Protein AF-0000000080410969 (afdb_homodimer)

Foldseek 3Di:
DFLVVVLVLLVVLQVLVCVLVVDDALCLVVLLVQLVVLLVVLCVQQCQVVPVDPDGHHDLLSSLLSLLSNVSSLSSNCVSLVLGDGDADAEAADPGLVVLSVVLSVLSVVCVVPVDNVSSRVSVNSSQNSCVNSVHHDVNSVVSNVVVSVVSVVVVVVPD/DFLVVVLVLLVVLQVLVCVLVVDDALCLVVLLVQLVVLLVVLCVQQCQVVPVDPDGHHDLLSSLLSLLSNVSSLSSNCVSLVLGDGDADAEAADPGLVVLSVVLSVLSVVCVVPVDNVSSRVSVNSSQNSCVNSVHHDVNSVVSNVVVSVVSVVVVVVPD

pLDDT: mean 95.12, std 5.6, range [66.81, 98.94]

Solvent-accessible surface area (backbone atoms only — not comparable to full-atom values): 17042 Å² total; per-residue (Å²): 122,68,39,46,58,55,46,50,55,47,47,54,51,54,50,48,44,33,60,75,60,67,58,79,86,67,56,57,69,30,40,52,49,48,29,52,27,31,48,19,53,27,48,60,36,50,36,70,45,43,76,68,45,82,68,72,50,55,58,66,69,61,41,49,54,33,48,34,51,30,50,54,33,50,45,50,51,27,56,62,70,68,55,74,52,56,68,74,67,85,50,72,64,51,93,43,68,53,60,36,51,52,52,41,54,40,35,50,47,50,25,71,72,67,69,42,67,70,43,48,52,51,35,52,24,46,48,50,9,42,32,43,55,73,72,38,49,70,69,59,45,51,55,52,34,54,55,49,50,52,51,54,52,51,41,53,73,72,67,66,122,67,39,47,59,55,46,50,54,47,47,53,51,52,49,48,45,32,61,76,61,67,58,78,84,66,56,56,69,30,39,51,48,48,30,51,27,30,48,19,53,29,48,59,36,48,36,69,45,44,79,69,44,82,67,72,51,55,58,65,68,60,39,50,54,32,48,35,52,29,50,53,32,52,45,49,52,28,56,61,71,68,53,75,51,56,71,72,66,83,49,69,62,51,94,44,67,55,60,36,51,52,51,40,54,41,35,51,45,51,24,70,71,65,69,41,65,70,43,47,51,53,35,52,24,47,50,50,9,43,33,45,52,73,72,38,49,69,69,58,45,52,55,51,36,54,54,48,51,51,51,55,52,51,40,54,74,71,68,67

Sequence (320 aa):
MNWTTLFDRQRKLDERIKEEHQLSGNQFDERLLALLVELGELANETRSFKFWSTKGPSPQDVILEEYVDGIHFLLSLGLALGYERDSFPAGSSYLDATDAFLDVFRKVTNFGLSKTEPMYETLMAAYLELGYTLGINEELMVMAYMAKNEKNHERQNQGYMNWTTLFDRQRKLDERIKEEHQLSGNQFDERLLALLVELGELANETRSFKFWSTKGPSPQDVILEEYVDGIHFLLSLGLALGYERDSFPAGSSYLDATDAFLDVFRKVTNFGLSKTEPMYETLMAAYLELGYTLGINEELMVMAYMAKNEKNHERQNQGY

Organism: NCBI:txid1345023

InterPro domains:
  IPR014871 dUTPase/dCTP pyrophosphatase [PF08761] (2-160)
  IPR016947 Uncharacterised phage-associated protein UCP030140 [PIRSF030140] (1-160)

Nearest PDB structures (foldseek):
  5myi-assembly1_D-2  TM=7.510E-01  e=2.554E-05  Staphylococcus aureus
  5myf-assembly1_A  TM=7.460E-01  e=1.159E-04  Staphylococcus aureus
  5mil-assembly1_B  TM=7.125E-01  e=7.000E-05  Staphylococcus aureus
  5myd-assembly1_C-4  TM=6.532E-01  e=6.656E-05  Staphylococcus sp. HMSC068C09
  4dk4-assembly1_B  TM=7.527E-01  e=4.154E-03  Trypanosoma brucei

Structure (mmCIF, N/CA/C/O backbone):
data_AF-0000000080410969-model_v1
#
loop_
_entity.id
_entity.type
_entity.pdbx_description
1 polymer dUTPase
#
loop_
_atom_site.group_PDB
_atom_site.id
_atom_site.type_symbol
_atom_site.label_atom_id
_atom_site.label_alt_id
_atom_site.label_comp_id
_atom_site.label_asym_id
_atom_site.label_entity_id
_atom_site.label_seq_id
_atom_site.pdbx_PDB_ins_code
_atom_site.Cartn_x
_atom_site.Cartn_y
_atom_site.Cartn_z
_atom_site.occupancy
_atom_site.B_iso_or_equiv
_atom_site.auth_seq_id
_atom_site.auth_comp_id
_atom_site.auth_asym_id
_atom_site.auth_atom_id
_atom_site.pdbx_PDB_model_num
ATOM 1 N N . MET A 1 1 ? -22.844 13.43 9.797 1 66.81 1 MET A N 1
ATOM 2 C CA . MET A 1 1 ? -21.516 13.531 10.406 1 66.81 1 MET A CA 1
ATOM 3 C C . MET A 1 1 ? -20.859 14.859 10.062 1 66.81 1 MET A C 1
ATOM 5 O O . MET A 1 1 ? -21.062 15.398 8.969 1 66.81 1 MET A O 1
ATOM 9 N N . ASN A 1 2 ? -20.312 15.508 11.141 1 84.31 2 ASN A N 1
ATOM 10 C CA . ASN A 1 2 ? -19.703 16.812 10.898 1 84.31 2 ASN A CA 1
ATOM 11 C C . ASN A 1 2 ? -18.234 16.688 10.547 1 84.31 2 ASN A C 1
ATOM 13 O O . ASN A 1 2 ? -17.375 16.594 11.43 1 84.31 2 ASN A O 1
ATOM 17 N N . TRP A 1 3 ? -17.844 16.609 9.258 1 94.44 3 TRP A N 1
ATOM 18 C CA . TRP A 1 3 ? -16.484 16.453 8.758 1 94.44 3 TRP A CA 1
ATOM 19 C C . TRP A 1 3 ? -15.625 17.672 9.094 1 94.44 3 TRP A C 1
ATOM 21 O O . TRP A 1 3 ? -14.398 17.578 9.148 1 94.44 3 TRP A O 1
ATOM 31 N N . THR A 1 4 ? -16.297 18.719 9.375 1 95.06 4 THR A N 1
ATOM 32 C CA . THR A 1 4 ? -15.578 19.938 9.766 1 95.06 4 THR A CA 1
ATOM 33 C C . THR A 1 4 ? -14.797 19.719 11.062 1 95.06 4 THR A C 1
ATOM 35 O O . THR A 1 4 ? -13.656 20.141 11.18 1 95.06 4 THR A O 1
ATOM 38 N N . THR A 1 5 ? -15.445 19.062 11.945 1 95.12 5 THR A N 1
ATOM 39 C CA . THR A 1 5 ? -14.797 18.766 13.219 1 95.12 5 THR A CA 1
ATOM 40 C C . THR A 1 5 ? -13.57 17.891 13.008 1 95.12 5 THR A C 1
ATOM 42 O O . THR A 1 5 ? -12.531 18.094 13.641 1 95.12 5 THR A O 1
ATOM 45 N N . LEU A 1 6 ? -13.703 16.906 12.141 1 96.62 6 LEU A N 1
ATOM 46 C CA . LEU A 1 6 ? -12.586 16 11.859 1 96.62 6 LEU A CA 1
ATOM 47 C C . LEU A 1 6 ? -11.438 16.75 11.203 1 96.62 6 LEU A C 1
ATOM 49 O O . LEU A 1 6 ? -10.273 16.562 11.57 1 96.62 6 LEU A O 1
ATOM 53 N N . PHE A 1 7 ? -11.719 17.641 10.258 1 98.06 7 PHE A N 1
ATOM 54 C CA . PHE A 1 7 ? -10.688 18.453 9.609 1 98.06 7 PHE A CA 1
ATOM 55 C C . PHE A 1 7 ? -10 19.359 10.625 1 98.06 7 PHE A C 1
ATOM 57 O O . PHE A 1 7 ? -8.781 19.547 10.57 1 98.06 7 PHE A O 1
ATOM 64 N N . ASP A 1 8 ? -10.805 19.922 11.539 1 97.31 8 ASP A N 1
ATOM 65 C CA . ASP A 1 8 ? -10.242 20.812 12.547 1 97.31 8 ASP A CA 1
ATOM 66 C C . ASP A 1 8 ? -9.266 20.062 13.453 1 97.31 8 ASP A C 1
ATOM 68 O O . ASP A 1 8 ? -8.188 20.578 13.766 1 97.31 8 ASP A O 1
ATOM 72 N N . ARG A 1 9 ? -9.703 18.891 13.883 1 96.5 9 ARG A N 1
ATOM 73 C CA . ARG A 1 9 ? -8.836 18.094 14.734 1 96.5 9 ARG A CA 1
ATOM 74 C C . ARG A 1 9 ? -7.555 17.703 14 1 96.5 9 ARG A C 1
ATOM 76 O O . ARG A 1 9 ? -6.465 17.766 14.57 1 96.5 9 ARG A O 1
ATOM 83 N N . GLN A 1 10 ? -7.707 17.312 12.781 1 97.81 10 GLN A N 1
ATOM 84 C CA . GLN A 1 10 ? -6.535 16.938 12 1 97.81 10 GLN A CA 1
ATOM 85 C C . GLN A 1 10 ? -5.625 18.141 11.758 1 97.81 10 GLN A C 1
ATOM 87 O O . GLN A 1 10 ? -4.398 18 11.758 1 97.81 10 GLN A O 1
ATOM 92 N N . ARG A 1 11 ? -6.168 19.266 11.484 1 98 11 ARG A N 1
ATOM 93 C CA . ARG A 1 11 ? -5.395 20.5 11.305 1 98 11 ARG A CA 1
ATOM 94 C C . ARG A 1 11 ? -4.512 20.766 12.516 1 98 11 ARG A C 1
ATOM 96 O O . ARG A 1 11 ? -3.334 21.109 12.367 1 98 11 ARG A O 1
ATOM 103 N N . LYS A 1 12 ? -5.121 20.672 13.633 1 97.5 12 LYS A N 1
ATOM 104 C CA . LYS A 1 12 ? -4.375 20.906 14.867 1 97.5 12 LYS A CA 1
ATOM 105 C C . LYS A 1 12 ? -3.18 19.953 14.969 1 97.5 12 LYS A C 1
ATOM 107 O O . LYS A 1 12 ? -2.078 20.375 15.336 1 97.5 12 LYS A O 1
ATOM 112 N N . LEU A 1 13 ? -3.463 18.734 14.719 1 97 13 LEU A N 1
ATOM 113 C CA . LEU A 1 13 ? -2.379 17.75 14.766 1 97 13 LEU A CA 1
ATOM 114 C C . LEU A 1 13 ? -1.311 18.078 13.727 1 97 13 LEU A C 1
ATOM 116 O O . LEU A 1 13 ? -0.116 18.047 14.023 1 97 13 LEU A 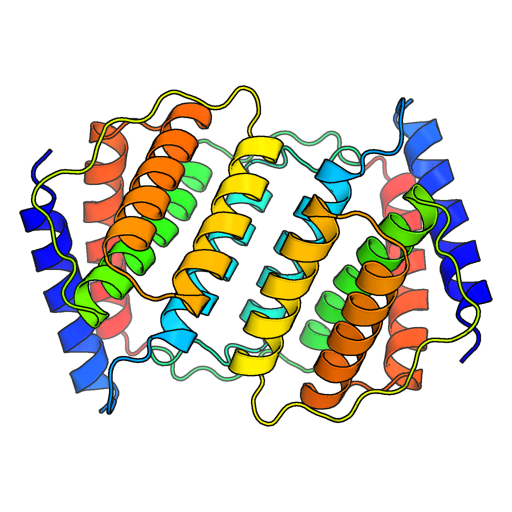O 1
ATOM 120 N N . ASP A 1 14 ? -1.7 18.344 12.445 1 97.44 14 ASP A N 1
ATOM 121 C CA . ASP A 1 14 ? -0.765 18.641 11.367 1 97.44 14 ASP A CA 1
ATOM 122 C C . ASP A 1 14 ? 0.087 19.859 11.711 1 97.44 14 ASP A C 1
ATOM 124 O O . ASP A 1 14 ? 1.294 19.875 11.461 1 97.44 14 ASP A O 1
ATOM 128 N N . GLU A 1 15 ? -0.521 20.844 12.258 1 96.69 15 GLU A N 1
ATOM 129 C CA . GLU A 1 15 ? 0.193 22.062 12.641 1 96.69 15 GLU A CA 1
ATOM 130 C C . GLU A 1 15 ? 1.199 21.781 13.75 1 96.69 15 GLU A C 1
ATOM 132 O O . GLU A 1 15 ? 2.305 22.328 13.75 1 96.69 15 GLU A O 1
ATOM 137 N N . ARG A 1 16 ? 0.753 21.016 14.664 1 95.88 16 ARG A N 1
ATOM 138 C CA . ARG A 1 16 ? 1.654 20.641 15.75 1 95.88 16 ARG A CA 1
ATOM 139 C C . ARG A 1 16 ? 2.893 19.938 15.211 1 95.88 16 ARG A C 1
ATOM 141 O O . ARG A 1 16 ? 4.016 20.234 15.617 1 95.88 16 ARG A O 1
ATOM 148 N N . ILE A 1 17 ? 2.676 18.969 14.336 1 95.75 17 ILE A N 1
ATOM 149 C CA . ILE A 1 17 ? 3.773 18.219 13.734 1 95.75 17 ILE A CA 1
ATOM 150 C C . ILE A 1 17 ? 4.691 19.172 12.969 1 95.75 17 ILE A C 1
ATOM 152 O O . ILE A 1 17 ? 5.914 19.078 13.07 1 95.75 17 ILE A O 1
ATOM 156 N N . LYS A 1 18 ? 4.102 20.047 12.242 1 95.88 18 LYS A N 1
ATOM 157 C CA . LYS A 1 18 ? 4.871 21.031 11.484 1 95.88 18 LYS A CA 1
ATOM 158 C C . LYS A 1 18 ? 5.773 21.844 12.398 1 95.88 18 LYS A C 1
ATOM 160 O O . LYS A 1 18 ? 6.953 22.047 12.094 1 95.88 18 LYS A O 1
ATOM 165 N N . GLU A 1 19 ? 5.23 22.281 13.43 1 95.12 19 GLU A N 1
ATOM 166 C CA . GLU A 1 19 ? 5.977 23.109 14.375 1 95.12 19 GLU A CA 1
ATOM 167 C C . GLU A 1 19 ? 7.07 22.297 15.062 1 95.12 19 GLU A C 1
ATOM 169 O O . GLU A 1 19 ? 8.219 22.734 15.148 1 95.12 19 GLU A O 1
ATOM 174 N N . GLU A 1 20 ? 6.715 21.172 15.539 1 93.56 20 GLU A N 1
ATOM 175 C CA . GLU A 1 20 ? 7.641 20.344 16.297 1 93.56 20 GLU A CA 1
ATOM 176 C C . GLU A 1 20 ? 8.828 19.906 15.445 1 93.56 20 GLU A C 1
ATOM 178 O O . GLU A 1 20 ? 9.953 19.797 15.945 1 93.56 20 GLU A O 1
ATOM 183 N N . HIS A 1 21 ? 8.578 19.656 14.219 1 93.81 21 HIS A N 1
ATOM 184 C CA . HIS A 1 21 ? 9.633 19.141 13.359 1 93.81 21 HIS A CA 1
ATOM 185 C C . HIS A 1 21 ? 10.148 20.203 12.406 1 93.81 21 HIS A C 1
ATOM 187 O O . HIS A 1 21 ? 10.914 19.906 11.484 1 93.81 21 HIS A O 1
ATOM 193 N N . GLN A 1 22 ? 9.656 21.453 12.602 1 95.12 22 GLN A N 1
ATOM 194 C CA . GLN A 1 22 ? 10.133 22.609 11.836 1 95.12 22 GLN A CA 1
ATOM 195 C C . GLN A 1 22 ? 10.078 22.328 10.336 1 95.12 22 GLN A C 1
ATOM 197 O O . GLN A 1 22 ? 11.07 22.5 9.633 1 95.12 22 GLN A O 1
ATOM 202 N N . LEU A 1 23 ? 8.984 21.844 9.945 1 94.94 23 LEU A N 1
ATOM 203 C CA . LEU A 1 23 ? 8.797 21.453 8.555 1 94.94 23 LEU A CA 1
ATOM 204 C C . LEU A 1 23 ? 8.477 22.672 7.691 1 94.94 23 LEU A C 1
ATOM 206 O O . LEU A 1 23 ? 7.762 23.578 8.133 1 94.94 23 LEU A O 1
ATOM 210 N N . SER A 1 24 ? 9.078 22.656 6.523 1 93.62 24 SER A N 1
ATOM 211 C CA . SER A 1 24 ? 8.703 23.609 5.492 1 93.62 24 SER A CA 1
ATOM 212 C C . SER A 1 24 ? 7.84 22.969 4.418 1 93.62 24 SER A C 1
ATOM 214 O O . SER A 1 24 ? 7.957 21.766 4.16 1 93.62 24 SER A O 1
ATOM 216 N N . GLY A 1 25 ? 6.805 23.594 3.896 1 94 25 GLY A N 1
ATOM 217 C CA . GLY A 1 25 ? 5.957 23.047 2.85 1 94 25 GLY A CA 1
ATOM 218 C C . GLY A 1 25 ? 4.762 22.281 3.389 1 94 25 GLY A C 1
ATOM 219 O O . GLY A 1 25 ? 4.414 22.422 4.562 1 94 25 GLY A O 1
ATOM 220 N N . ASN A 1 26 ? 4.141 21.438 2.537 1 96.56 26 ASN A N 1
ATOM 221 C CA . ASN A 1 26 ? 2.92 20.781 2.979 1 96.56 26 ASN A CA 1
ATOM 222 C C . ASN A 1 26 ? 3.078 19.266 2.982 1 96.56 26 ASN A C 1
ATOM 224 O O . ASN A 1 26 ? 2.143 18.531 3.328 1 96.56 26 ASN A O 1
ATOM 228 N N . GLN A 1 27 ? 4.285 18.75 2.582 1 97.5 27 GLN A N 1
ATOM 229 C CA . GLN A 1 27 ? 4.641 17.328 2.643 1 97.5 27 GLN A CA 1
ATOM 230 C C . GLN A 1 27 ? 3.609 16.469 1.912 1 97.5 27 GLN A C 1
ATOM 232 O O . GLN A 1 27 ? 3.283 15.375 2.357 1 97.5 27 GLN A O 1
ATOM 237 N N . PHE A 1 28 ? 3.094 16.969 0.824 1 98.25 28 PHE A N 1
ATOM 238 C CA . PHE A 1 28 ? 2.002 16.312 0.123 1 98.25 28 PHE A CA 1
ATOM 239 C C . PHE A 1 28 ? 2.408 14.898 -0.302 1 98.25 28 PHE A C 1
ATOM 241 O O . PHE A 1 28 ? 1.689 13.938 -0.038 1 98.25 28 PHE A O 1
ATOM 248 N N . ASP A 1 29 ? 3.574 14.773 -0.949 1 98.19 29 ASP A N 1
ATOM 249 C CA . ASP A 1 29 ? 3.99 13.477 -1.479 1 98.19 29 ASP A CA 1
ATOM 250 C C . ASP A 1 29 ? 4.215 12.469 -0.352 1 98.19 29 ASP A C 1
ATOM 252 O O . ASP A 1 29 ? 3.867 11.289 -0.484 1 98.19 29 ASP A O 1
ATOM 256 N N . GLU A 1 30 ? 4.758 12.93 0.71 1 98.5 30 GLU A N 1
ATOM 257 C CA . GLU A 1 30 ? 4.957 12.07 1.871 1 98.5 30 GLU A CA 1
ATOM 258 C C . GLU A 1 30 ? 3.625 11.625 2.463 1 98.5 30 GLU A C 1
ATOM 260 O O . GLU A 1 30 ? 3.465 10.461 2.846 1 98.5 30 GLU A O 1
ATOM 265 N N . ARG A 1 31 ? 2.676 12.516 2.541 1 98.69 31 ARG A N 1
ATOM 266 C CA . ARG A 1 31 ? 1.343 12.18 3.031 1 98.69 31 ARG A CA 1
ATOM 267 C C . ARG A 1 31 ? 0.65 11.188 2.104 1 98.69 31 ARG A C 1
ATOM 269 O O . ARG A 1 31 ? -0.056 10.289 2.562 1 98.69 31 ARG A O 1
ATOM 276 N N . LEU A 1 32 ? 0.84 11.422 0.813 1 98.88 32 LEU A N 1
ATOM 277 C CA . LEU A 1 32 ? 0.251 10.516 -0.165 1 98.88 32 LEU A CA 1
ATOM 278 C C . LEU A 1 32 ? 0.813 9.109 -0.009 1 98.88 32 LEU A C 1
ATOM 280 O O . LEU A 1 32 ? 0.06 8.133 -0.007 1 98.88 32 LEU A O 1
ATOM 284 N N . LEU A 1 33 ? 2.105 9.016 0.113 1 98.88 33 LEU A N 1
ATOM 285 C CA . LEU A 1 33 ? 2.723 7.707 0.314 1 98.88 33 LEU A CA 1
ATOM 286 C C . LEU A 1 33 ? 2.258 7.082 1.625 1 98.88 33 LEU A C 1
ATOM 288 O O . LEU A 1 33 ? 2.021 5.875 1.692 1 98.88 33 LEU A O 1
ATOM 292 N N . ALA A 1 34 ? 2.113 7.906 2.654 1 98.81 34 ALA A N 1
ATOM 293 C CA . ALA A 1 34 ? 1.605 7.41 3.932 1 98.81 34 ALA A CA 1
ATOM 294 C C . ALA A 1 34 ? 0.221 6.793 3.77 1 98.81 34 ALA A C 1
ATOM 296 O O . ALA A 1 34 ? -0.061 5.73 4.332 1 98.81 34 ALA A O 1
ATOM 297 N N . LEU A 1 35 ? -0.605 7.426 3.021 1 98.88 35 LEU A N 1
ATOM 298 C CA . LEU A 1 35 ? -1.941 6.895 2.781 1 98.88 35 LEU A CA 1
ATOM 299 C C . LEU A 1 35 ? -1.869 5.543 2.082 1 98.88 35 LEU A C 1
ATOM 301 O O . LEU A 1 35 ? -2.588 4.609 2.449 1 98.88 35 LEU A O 1
ATOM 305 N N . LEU A 1 36 ? -1.042 5.43 1.064 1 98.94 36 LEU A N 1
ATOM 306 C CA . LEU A 1 36 ? -0.873 4.172 0.342 1 98.94 36 LEU A CA 1
ATOM 307 C C . LEU A 1 36 ? -0.377 3.072 1.274 1 98.94 36 LEU A C 1
ATOM 309 O O . LEU A 1 36 ? -0.85 1.936 1.207 1 98.94 36 LEU A O 1
ATOM 313 N N . VAL A 1 37 ? 0.542 3.422 2.146 1 98.88 37 VAL A N 1
ATOM 314 C CA . VAL A 1 37 ? 1.083 2.469 3.111 1 98.88 37 VAL A CA 1
ATOM 315 C C . VAL A 1 37 ? -0.019 2.018 4.066 1 98.88 37 VAL A C 1
ATOM 317 O O . VAL A 1 37 ? -0.198 0.818 4.293 1 98.88 37 VAL A O 1
ATOM 320 N N . GLU A 1 38 ? -0.775 2.953 4.59 1 98.75 38 GLU A N 1
ATOM 321 C CA . GLU A 1 38 ? -1.849 2.602 5.512 1 98.75 38 GLU A CA 1
ATOM 322 C C . GLU A 1 38 ? -2.918 1.758 4.824 1 98.75 38 GLU A C 1
ATOM 324 O O . GLU A 1 38 ? -3.52 0.88 5.445 1 98.75 38 GLU A O 1
ATOM 329 N N . LEU A 1 39 ? -3.209 2.104 3.611 1 98.81 39 LEU A N 1
ATOM 330 C CA . LEU A 1 39 ? -4.156 1.298 2.846 1 98.81 39 LEU A CA 1
ATOM 331 C C . LEU A 1 39 ? -3.666 -0.141 2.719 1 98.81 39 LEU A C 1
ATOM 333 O O . LEU A 1 39 ? -4.457 -1.081 2.82 1 98.81 39 LEU A O 1
ATOM 337 N N . GLY A 1 40 ? -2.383 -0.314 2.447 1 98.81 40 GLY A N 1
ATOM 338 C CA . GLY A 1 40 ? -1.798 -1.646 2.434 1 98.81 40 GLY A CA 1
ATOM 339 C C . GLY A 1 40 ? -1.922 -2.365 3.764 1 98.81 40 GLY A C 1
ATOM 340 O O . GLY A 1 40 ? -2.217 -3.562 3.801 1 98.81 40 GLY A O 1
ATOM 341 N N . GLU A 1 41 ? -1.666 -1.661 4.836 1 98.75 41 GLU A N 1
ATOM 342 C CA . GLU A 1 41 ? -1.809 -2.252 6.164 1 98.75 41 GLU A CA 1
ATOM 343 C C . GLU A 1 41 ? -3.246 -2.695 6.418 1 98.75 41 GLU A C 1
ATOM 345 O O . GLU A 1 41 ? -3.48 -3.762 6.988 1 98.75 41 GLU A O 1
ATOM 350 N N . LEU A 1 42 ? -4.141 -1.853 6.055 1 98.81 42 LEU A N 1
ATOM 351 C CA . LEU A 1 42 ? -5.551 -2.201 6.199 1 98.81 42 LEU A CA 1
ATOM 352 C C . LEU A 1 42 ? -5.883 -3.457 5.402 1 98.81 42 LEU A C 1
ATOM 354 O O . LEU A 1 42 ? -6.5 -4.387 5.93 1 98.81 42 LEU A O 1
ATOM 358 N N . ALA A 1 43 ? -5.504 -3.504 4.137 1 98.81 43 ALA A N 1
ATOM 359 C CA . ALA A 1 43 ? -5.746 -4.676 3.301 1 98.81 43 ALA A CA 1
ATOM 360 C C . ALA A 1 43 ? -5.156 -5.934 3.938 1 98.81 43 ALA A C 1
ATOM 362 O O . ALA A 1 43 ? -5.797 -6.988 3.949 1 98.81 43 ALA A O 1
ATOM 363 N N . ASN A 1 44 ? -3.947 -5.789 4.484 1 98.62 44 ASN A N 1
ATOM 364 C CA . ASN A 1 44 ? -3.281 -6.926 5.105 1 98.62 44 ASN A CA 1
ATOM 365 C C . ASN A 1 44 ? -4.117 -7.512 6.242 1 98.62 44 ASN A C 1
ATOM 367 O O . ASN A 1 44 ? -4.188 -8.734 6.402 1 98.62 44 ASN A O 1
ATOM 371 N N . GLU A 1 45 ? -4.707 -6.633 7.008 1 98.56 45 GLU A N 1
ATOM 372 C CA . GLU A 1 45 ? -5.492 -7.086 8.148 1 98.56 45 GLU A CA 1
ATOM 373 C C . GLU A 1 45 ? -6.773 -7.781 7.703 1 98.56 45 GLU A C 1
ATOM 375 O O . GLU A 1 45 ? -7.289 -8.656 8.406 1 98.56 45 GLU A O 1
ATOM 380 N N . THR A 1 46 ? -7.328 -7.438 6.535 1 98.44 46 THR A N 1
ATOM 381 C CA . THR A 1 46 ? -8.547 -8.07 6.043 1 98.44 46 THR A CA 1
ATOM 382 C C . THR A 1 46 ? -8.242 -9.445 5.461 1 98.44 46 THR A C 1
ATOM 384 O O . THR A 1 46 ? -9.117 -10.32 5.422 1 98.44 46 THR A O 1
ATOM 387 N N . ARG A 1 47 ? -6.988 -9.602 4.922 1 97.81 47 ARG A N 1
ATOM 388 C CA . ARG A 1 47 ? -6.484 -10.844 4.348 1 97.81 47 ARG A CA 1
ATOM 389 C C . ARG A 1 47 ? -7.344 -11.289 3.172 1 97.81 47 ARG A C 1
ATOM 391 O O . ARG A 1 47 ? -7.34 -12.469 2.803 1 97.81 47 ARG A O 1
ATOM 398 N N . SER A 1 48 ? -8.156 -10.359 2.629 1 97.25 48 SER A N 1
ATOM 399 C CA . SER A 1 48 ? -9.109 -10.695 1.572 1 97.25 48 SER A CA 1
ATOM 400 C C . SER A 1 48 ? -8.391 -11.211 0.328 1 97.25 48 SER A C 1
ATOM 402 O O . SER A 1 48 ? -8.984 -11.945 -0.471 1 97.25 48 SER A O 1
ATOM 404 N N . PHE A 1 49 ? -7.133 -10.852 0.136 1 98 49 PHE A N 1
ATOM 405 C CA . PHE A 1 49 ? -6.402 -11.164 -1.087 1 98 49 PHE A CA 1
ATOM 406 C C . PHE A 1 49 ? -5.543 -12.406 -0.896 1 98 49 PHE A C 1
ATOM 408 O O . PHE A 1 49 ? -4.949 -12.914 -1.854 1 98 49 PHE A O 1
ATOM 415 N N . LYS A 1 50 ? -5.449 -12.859 0.295 1 97.5 50 LYS A N 1
ATOM 416 C CA . LYS A 1 50 ? -4.492 -13.914 0.62 1 97.5 50 LYS A CA 1
ATOM 417 C C . LYS A 1 50 ? -5.07 -15.289 0.311 1 97.5 50 LYS A C 1
ATOM 419 O O . LYS A 1 50 ? -5.254 -16.109 1.215 1 97.5 50 LYS A O 1
ATOM 424 N N . PHE A 1 51 ? -5.207 -15.594 -0.927 1 96.06 51 PHE A N 1
ATOM 425 C CA . PHE A 1 51 ? -5.785 -16.844 -1.395 1 96.06 51 PHE A CA 1
ATOM 426 C C . PHE A 1 51 ? -4.898 -18.031 -1.009 1 96.06 51 PHE A C 1
ATOM 428 O O . PHE A 1 51 ? -5.348 -19.172 -1.026 1 96.06 51 PHE A O 1
ATOM 435 N N . TRP A 1 52 ? -3.729 -17.812 -0.675 1 95.44 52 TRP A N 1
ATOM 436 C CA . TRP A 1 52 ? -2.764 -18.859 -0.34 1 95.44 52 TRP A CA 1
ATOM 437 C C . TRP A 1 52 ? -2.799 -19.172 1.151 1 95.44 52 TRP A C 1
ATOM 439 O O . TRP A 1 52 ? -2.047 -20.016 1.631 1 95.44 52 TRP A O 1
ATOM 449 N N . SER A 1 53 ? -3.521 -18.406 1.94 1 92.5 53 SER A N 1
ATOM 450 C CA . SER A 1 53 ? -3.588 -18.547 3.391 1 92.5 53 SER A CA 1
ATOM 451 C C . SER A 1 53 ? -4.984 -18.969 3.842 1 92.5 53 SER A C 1
ATOM 453 O O . SER A 1 53 ? -5.984 -18.516 3.273 1 92.5 53 SER A O 1
ATOM 455 N N . THR A 1 54 ? -5.113 -19.766 4.898 1 91.19 54 THR A N 1
ATOM 456 C CA . THR A 1 54 ? -6.395 -20.203 5.434 1 91.19 54 THR A CA 1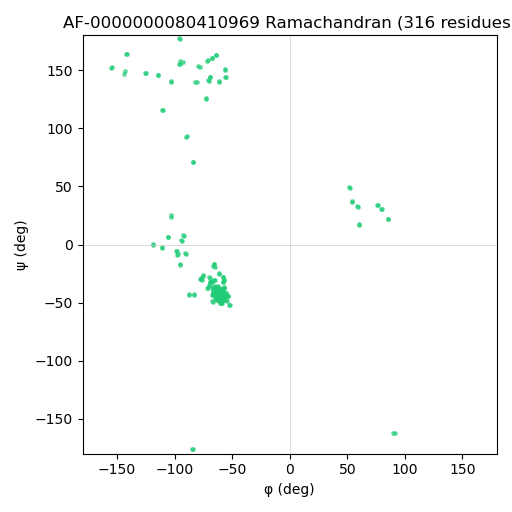
ATOM 457 C C . THR A 1 54 ? -6.809 -19.359 6.629 1 91.19 54 THR A C 1
ATOM 459 O O . THR A 1 54 ? -7.93 -19.484 7.125 1 91.19 54 THR A O 1
ATOM 462 N N . LYS A 1 55 ? -5.934 -18.516 7.008 1 93.38 55 LYS A N 1
ATOM 463 C CA . LYS A 1 55 ? -6.246 -17.625 8.125 1 93.38 55 LYS A CA 1
ATOM 464 C C . LYS A 1 55 ? -7.293 -16.594 7.734 1 93.38 55 LYS A C 1
ATOM 466 O O . LYS A 1 55 ? -7.262 -16.062 6.621 1 93.38 55 LYS A O 1
ATOM 471 N N . GLY A 1 56 ? -8.141 -16.328 8.578 1 94.69 56 GLY A N 1
ATOM 472 C CA . GLY A 1 56 ? -9.141 -15.289 8.352 1 94.69 56 GLY A CA 1
ATOM 473 C C . GLY A 1 56 ? -8.641 -13.898 8.68 1 94.69 56 GLY A C 1
ATOM 474 O O . GLY A 1 56 ? -7.469 -13.719 9.016 1 94.69 56 GLY A O 1
ATOM 475 N N . PRO A 1 57 ? -9.57 -12.938 8.555 1 97.75 57 PRO A N 1
ATOM 476 C CA . PRO A 1 57 ? -9.195 -11.555 8.844 1 97.75 57 PRO A CA 1
ATOM 477 C C . PRO A 1 57 ? -8.875 -11.328 10.32 1 97.75 57 PRO A C 1
ATOM 479 O O . PRO A 1 57 ? -9.25 -12.141 11.164 1 97.75 57 PRO A O 1
ATOM 482 N N . SER A 1 58 ? -8.148 -10.242 10.594 1 98.31 58 SER A N 1
ATOM 483 C CA . SER A 1 58 ? -7.93 -9.797 11.961 1 98.31 58 SER A CA 1
ATOM 484 C C . SER A 1 58 ? -9.242 -9.391 12.625 1 98.31 58 SER A C 1
ATOM 486 O O . SER A 1 58 ? -10.258 -9.211 11.953 1 98.31 58 SER A O 1
ATOM 488 N N . PRO A 1 59 ? -9.195 -9.305 13.969 1 98 59 PRO A N 1
ATOM 489 C CA . PRO A 1 59 ? -10.391 -8.812 14.664 1 98 59 PRO A CA 1
ATOM 490 C C . PRO A 1 59 ? -10.836 -7.438 14.164 1 98 59 PRO A C 1
ATOM 492 O O . PRO A 1 59 ? -10 -6.633 13.742 1 98 59 PRO A O 1
ATOM 495 N N . GLN A 1 60 ? -12.086 -7.199 14.25 1 97.06 60 GLN A N 1
ATOM 496 C CA . GLN A 1 60 ? -12.703 -6 13.695 1 97.06 60 GLN A CA 1
ATOM 497 C C . GLN A 1 60 ? -12.07 -4.738 14.266 1 97.06 60 GLN A C 1
ATOM 499 O O . GLN A 1 60 ? -11.953 -3.729 13.57 1 97.06 60 GLN A O 1
ATOM 504 N N . ASP A 1 61 ? -11.719 -4.758 15.523 1 97.12 61 ASP A N 1
ATOM 505 C CA . ASP A 1 61 ? -11.133 -3.572 16.141 1 97.12 61 ASP A CA 1
ATOM 506 C C . ASP A 1 61 ? -9.781 -3.234 15.516 1 97.12 61 ASP A C 1
ATOM 508 O O . ASP A 1 61 ? -9.43 -2.061 15.383 1 97.12 61 ASP A O 1
ATOM 512 N N . VAL A 1 62 ? -8.992 -4.262 15.141 1 97.88 62 VAL A N 1
ATOM 513 C CA . VAL A 1 62 ? -7.715 -4.051 14.469 1 97.88 62 VAL A CA 1
ATOM 514 C C . VAL A 1 62 ? -7.957 -3.463 13.078 1 97.88 62 VAL A C 1
ATOM 516 O O . VAL A 1 62 ? -7.273 -2.521 12.672 1 97.88 62 VAL A O 1
ATOM 519 N N . ILE A 1 63 ? -8.938 -3.99 12.383 1 98.38 63 ILE A N 1
ATOM 520 C CA . ILE A 1 63 ? -9.289 -3.504 11.055 1 98.38 63 ILE A CA 1
ATOM 521 C 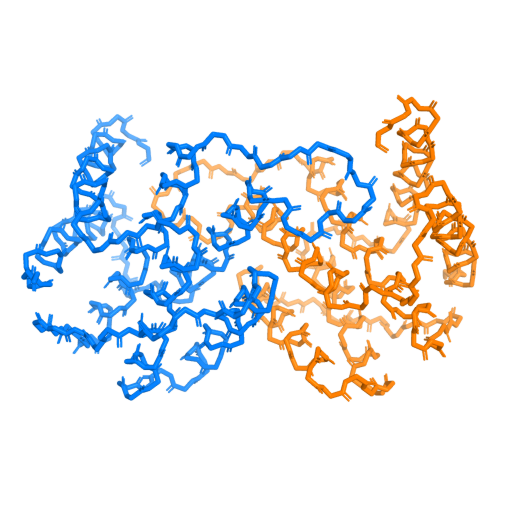C . ILE A 1 63 ? -9.766 -2.057 11.141 1 98.38 63 ILE A C 1
ATOM 523 O O . ILE A 1 63 ? -9.359 -1.212 10.344 1 98.38 63 ILE A O 1
ATOM 527 N N . LEU A 1 64 ? -10.586 -1.771 12.125 1 98.06 64 LEU A N 1
ATOM 528 C CA . LEU A 1 64 ? -11.094 -0.421 12.336 1 98.06 64 LEU A CA 1
ATOM 529 C C . LEU A 1 64 ? -9.953 0.556 12.609 1 98.06 64 LEU A C 1
ATOM 531 O O . LEU A 1 64 ? -9.953 1.675 12.086 1 98.06 64 LEU A O 1
ATOM 535 N N . GLU A 1 65 ? -8.977 0.155 13.375 1 96.94 65 GLU A N 1
ATOM 536 C CA . GLU A 1 65 ? -7.836 1.013 13.695 1 96.94 65 GLU A CA 1
ATOM 537 C C . GLU A 1 65 ? -7.039 1.363 12.445 1 96.94 65 GLU A C 1
ATOM 539 O O . GLU A 1 65 ? -6.652 2.518 12.25 1 96.94 65 GLU A O 1
ATOM 544 N N . GLU A 1 66 ? -6.754 0.35 11.656 1 98 66 GLU A N 1
ATOM 545 C CA . GLU A 1 66 ? -6.031 0.6 10.406 1 98 66 GLU A CA 1
ATOM 546 C C . GLU A 1 66 ? -6.852 1.464 9.461 1 98 66 GLU A C 1
ATOM 548 O O . GLU A 1 66 ? -6.301 2.299 8.734 1 98 66 GLU A O 1
ATOM 553 N N . TYR A 1 67 ? -8.164 1.231 9.469 1 98.62 67 TYR A N 1
ATOM 554 C CA . TYR A 1 67 ? -9.055 2.008 8.617 1 98.62 67 TYR A CA 1
ATOM 555 C C . TYR A 1 67 ? -8.969 3.494 8.945 1 98.62 67 TYR A C 1
ATOM 557 O O . TYR A 1 67 ? -8.875 4.332 8.047 1 98.62 67 TYR A O 1
ATOM 565 N N . VAL A 1 68 ? -8.945 3.816 10.141 1 98.25 68 VAL A N 1
ATOM 566 C CA . VAL A 1 68 ? -9 5.215 10.562 1 98.25 68 VAL A CA 1
ATOM 567 C C . VAL A 1 68 ? -7.645 5.875 10.32 1 98.25 68 VAL A C 1
ATOM 569 O O . VAL A 1 68 ? -7.566 7.086 10.102 1 98.25 68 VAL A O 1
ATOM 572 N N . ASP A 1 69 ? -6.547 5.09 10.312 1 98.31 69 ASP A N 1
ATOM 573 C CA . ASP A 1 69 ? -5.266 5.656 9.906 1 98.31 69 ASP A CA 1
ATOM 574 C C . ASP A 1 69 ? -5.348 6.238 8.492 1 98.31 69 ASP A C 1
ATOM 576 O O . ASP A 1 69 ? -4.727 7.266 8.203 1 98.31 69 ASP A O 1
ATOM 580 N N . GLY A 1 70 ? -6.098 5.547 7.641 1 98.5 70 GLY A N 1
ATOM 581 C CA . GLY A 1 70 ? -6.332 6.078 6.305 1 98.5 70 GLY A CA 1
ATOM 582 C C . GLY A 1 70 ? -7.105 7.383 6.312 1 98.5 70 GLY A C 1
ATOM 583 O O . GLY A 1 70 ? -6.781 8.305 5.562 1 98.5 70 GLY A O 1
ATOM 584 N N . ILE A 1 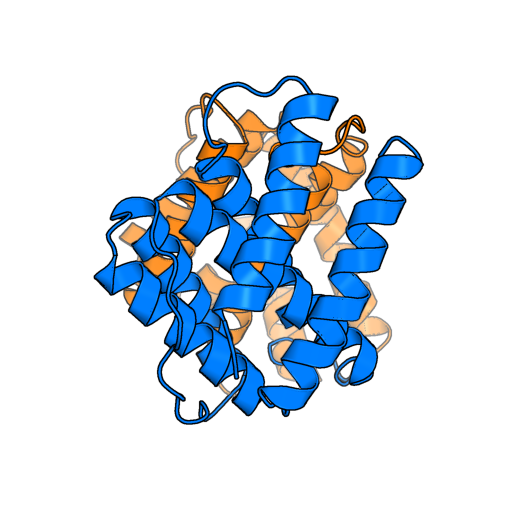71 ? -8.086 7.449 7.18 1 98.06 71 ILE A N 1
ATOM 585 C CA . ILE A 1 71 ? -8.875 8.672 7.301 1 98.06 71 ILE A CA 1
ATOM 586 C C . ILE A 1 71 ? -7.973 9.828 7.715 1 98.06 71 ILE A C 1
ATOM 588 O O . ILE A 1 71 ? -8.086 10.938 7.18 1 98.06 71 ILE A O 1
ATOM 592 N N . HIS A 1 72 ? -7.09 9.547 8.648 1 97.75 72 HIS A N 1
ATOM 593 C CA . HIS A 1 72 ? -6.137 10.555 9.102 1 97.75 72 HIS A CA 1
ATOM 594 C C . HIS A 1 72 ? -5.395 11.18 7.93 1 97.75 72 HIS A C 1
ATOM 596 O O . HIS A 1 72 ? -5.352 12.406 7.805 1 97.75 72 HIS A O 1
ATOM 602 N N . PHE A 1 73 ? -4.824 10.406 7.078 1 98.62 73 PHE A N 1
ATOM 603 C CA . PHE A 1 73 ? -3.99 10.922 6 1 98.62 73 PHE A CA 1
ATOM 604 C C . PHE A 1 73 ? -4.852 11.484 4.875 1 98.62 73 PHE A C 1
ATOM 606 O O . PHE A 1 73 ? -4.441 12.43 4.191 1 98.62 73 PHE A O 1
ATOM 613 N N . LEU A 1 74 ? -6.059 10.93 4.695 1 98.56 74 LEU A N 1
ATOM 614 C CA . LEU A 1 74 ? -6.988 11.531 3.744 1 98.56 74 LEU A CA 1
ATOM 615 C C . LEU A 1 74 ? -7.316 12.969 4.148 1 98.56 74 LEU A C 1
ATOM 617 O O . LEU A 1 74 ? -7.293 13.875 3.311 1 98.56 74 LEU A O 1
ATOM 621 N N . LEU A 1 75 ? -7.633 13.195 5.418 1 98.56 75 LEU A N 1
ATOM 622 C CA . LEU A 1 75 ? -7.914 14.531 5.918 1 98.56 75 LEU A CA 1
ATOM 623 C C . LEU A 1 75 ? -6.691 15.43 5.777 1 98.56 75 LEU A C 1
ATOM 625 O O . LEU A 1 75 ? -6.809 16.594 5.355 1 98.56 75 LEU A O 1
ATOM 629 N N . SER A 1 76 ? -5.539 14.891 6.105 1 98.5 76 SER A N 1
ATOM 630 C CA . SER A 1 76 ? -4.297 15.648 6.02 1 98.5 76 SER A CA 1
ATOM 631 C C . SER A 1 76 ? -4.02 16.094 4.586 1 98.5 76 SER A C 1
ATOM 633 O O . SER A 1 76 ? -3.553 17.219 4.359 1 98.5 76 SER A O 1
ATOM 635 N N . LEU A 1 77 ? -4.258 15.227 3.646 1 98.75 77 LEU A N 1
ATOM 636 C CA . LEU A 1 77 ? -4.09 15.57 2.238 1 98.75 77 LEU A CA 1
ATOM 637 C C . LEU A 1 77 ? -5.059 16.672 1.825 1 98.75 77 LEU A C 1
ATOM 639 O O . LEU A 1 77 ? -4.676 17.609 1.108 1 98.75 77 LEU A O 1
ATOM 643 N N . GLY A 1 78 ? -6.336 16.516 2.223 1 98.5 78 GLY A N 1
ATOM 644 C CA . GLY A 1 78 ? -7.305 17.578 1.96 1 98.5 78 GLY A CA 1
ATOM 645 C C . GLY A 1 78 ? -6.891 18.922 2.529 1 98.5 78 GLY A C 1
ATOM 646 O O . GLY A 1 78 ? -7.023 19.953 1.863 1 98.5 78 GLY A O 1
ATOM 647 N N . LEU A 1 79 ? -6.406 18.938 3.773 1 98.44 79 LEU A N 1
ATOM 648 C CA . LEU A 1 79 ? -5.941 20.156 4.422 1 98.44 79 LEU A CA 1
ATOM 649 C C . LEU A 1 79 ? -4.773 20.766 3.658 1 98.44 79 LEU A C 1
ATOM 651 O O . LEU A 1 79 ? -4.723 21.984 3.461 1 98.44 79 LEU A O 1
ATOM 655 N N . ALA A 1 80 ? -3.857 19.938 3.242 1 97.81 80 ALA A N 1
ATOM 656 C CA . ALA A 1 80 ? -2.666 20.391 2.533 1 97.81 80 ALA A CA 1
ATOM 657 C C . ALA A 1 80 ? -3.043 21.156 1.263 1 97.81 80 ALA A C 1
ATOM 659 O O . ALA A 1 80 ? -2.312 22.047 0.824 1 97.81 80 ALA A O 1
ATOM 660 N N . LEU A 1 81 ? -4.195 20.828 0.688 1 98.19 81 LEU A N 1
ATOM 661 C CA . LEU A 1 81 ? -4.566 21.406 -0.599 1 98.19 81 LEU A CA 1
ATOM 662 C C . LEU A 1 81 ? -5.746 22.359 -0.446 1 98.19 81 LEU A C 1
ATOM 664 O O . LEU A 1 81 ? -6.211 22.953 -1.429 1 98.19 81 LEU A O 1
ATOM 668 N N . GLY A 1 82 ? -6.254 22.469 0.764 1 97.88 82 GLY A N 1
ATOM 669 C CA . GLY A 1 82 ? -7.383 23.344 1.018 1 97.88 82 GLY A CA 1
ATOM 670 C C . GLY A 1 82 ? -8.703 22.781 0.531 1 97.88 82 GLY A C 1
ATOM 671 O O . GLY A 1 82 ? -9.555 23.516 0.034 1 97.88 82 GLY A O 1
ATOM 672 N N . TYR A 1 83 ? -8.883 21.438 0.595 1 97.69 83 TYR A N 1
ATOM 673 C CA . TYR A 1 83 ? -10.07 20.781 0.06 1 97.69 83 TYR A CA 1
ATOM 674 C C . TYR A 1 83 ? -11.023 20.391 1.181 1 97.69 83 TYR A C 1
ATOM 676 O O . TYR A 1 83 ? -11.828 19.469 1.02 1 97.69 83 TYR A O 1
ATOM 684 N N . GLU A 1 84 ? -10.977 21.016 2.307 1 96 84 GLU A N 1
ATOM 685 C CA . GLU A 1 84 ? -11.875 20.719 3.414 1 96 84 GLU A CA 1
ATOM 686 C C . GLU A 1 84 ? -13.336 20.828 2.984 1 96 84 GLU A C 1
ATOM 688 O O . GLU A 1 84 ? -13.688 21.688 2.168 1 96 84 GLU A O 1
ATOM 693 N N . ARG A 1 85 ? -14.125 19.938 3.562 1 93.62 85 ARG A N 1
ATOM 694 C CA . ARG A 1 85 ? -15.562 19.906 3.305 1 93.62 85 ARG A CA 1
ATOM 695 C C . ARG A 1 85 ? -16.344 19.578 4.578 1 93.62 85 ARG A C 1
ATOM 697 O O . ARG A 1 85 ? -15.766 19.062 5.547 1 93.62 85 ARG A O 1
ATOM 704 N N . ASP A 1 86 ? -17.641 19.859 4.5 1 93.44 86 ASP A N 1
ATOM 705 C CA . ASP A 1 86 ? -18.484 19.562 5.66 1 93.44 86 ASP A CA 1
ATOM 706 C C . ASP A 1 86 ? -19.156 18.203 5.52 1 93.44 86 ASP A C 1
ATOM 708 O O . ASP A 1 86 ? -19.688 17.672 6.496 1 93.44 86 ASP A O 1
ATOM 712 N N . SER A 1 87 ? -19.172 17.719 4.305 1 91.81 87 SER A N 1
ATOM 713 C CA . SER A 1 87 ? -19.781 16.422 4.07 1 91.81 87 SER A CA 1
ATOM 714 C C . SER A 1 87 ? -19.188 15.75 2.824 1 91.81 87 SER A C 1
ATOM 716 O O . SER A 1 87 ? -18.656 16.438 1.946 1 91.81 87 SER A O 1
ATOM 718 N N . PHE A 1 88 ? -19.219 14.43 2.83 1 91.06 88 PHE A N 1
ATOM 719 C CA . PHE A 1 88 ? -18.891 13.633 1.656 1 91.06 88 PHE A CA 1
ATOM 720 C C . PHE A 1 88 ? -20.031 12.664 1.326 1 91.06 88 PHE A C 1
ATOM 722 O O . PHE A 1 88 ? -20.766 12.242 2.217 1 91.06 88 PHE A O 1
ATOM 729 N N . PRO A 1 89 ? -20.188 12.422 0.108 1 81.44 89 PRO A N 1
ATOM 730 C CA . PRO A 1 89 ? -21.266 11.508 -0.255 1 81.44 89 PRO A CA 1
ATOM 731 C C . PRO A 1 89 ? -21.078 10.109 0.333 1 81.44 89 PRO A C 1
ATOM 733 O O . PRO A 1 89 ? -19.953 9.633 0.458 1 81.44 89 PRO A O 1
ATOM 736 N N . ALA A 1 90 ? -22.297 9.594 0.77 1 72.69 90 ALA A N 1
ATOM 737 C CA . ALA A 1 90 ? -22.297 8.195 1.193 1 72.69 90 ALA A CA 1
ATOM 738 C C . ALA A 1 90 ? -22.188 7.262 -0.007 1 72.69 90 ALA A C 1
ATOM 740 O O . ALA A 1 90 ? -22.781 7.512 -1.053 1 72.69 90 ALA A O 1
ATOM 741 N N . GLY A 1 91 ? -21.203 6.418 0.057 1 70.06 91 GLY A N 1
ATOM 742 C CA . GLY A 1 91 ? -21.109 5.508 -1.073 1 70.06 91 GLY A CA 1
ATOM 743 C C . GLY A 1 91 ? -21.797 4.172 -0.823 1 70.06 91 GLY A C 1
ATOM 744 O O . GLY A 1 91 ? -22.344 3.947 0.252 1 70.06 91 GLY A O 1
ATOM 745 N N . SER A 1 92 ? -22.125 3.521 -2.004 1 81.06 92 SER A N 1
ATOM 746 C CA . SER A 1 92 ? -22.594 2.141 -1.926 1 81.06 92 SER A CA 1
ATOM 747 C C . SER A 1 92 ? -21.422 1.176 -1.71 1 81.06 92 SER A C 1
ATOM 749 O O . SER A 1 92 ? -20.281 1.473 -2.08 1 81.06 92 SER A O 1
ATOM 751 N N . SER A 1 93 ? -21.719 0.008 -1.072 1 84.94 93 SER A N 1
ATOM 752 C CA . SER A 1 93 ? -20.688 -0.991 -0.798 1 84.94 93 SER A CA 1
ATOM 753 C C . SER A 1 93 ? -20.203 -1.642 -2.086 1 84.94 93 SER A C 1
ATOM 755 O O . SER A 1 93 ? -20.938 -1.727 -3.068 1 84.94 93 SER A O 1
ATOM 757 N N . TYR A 1 94 ? -18.891 -1.907 -2.027 1 89.69 94 TYR A N 1
ATOM 758 C CA . TYR A 1 94 ? -18.328 -2.74 -3.08 1 89.69 94 TYR A CA 1
ATOM 759 C C . TYR A 1 94 ? -18.781 -4.188 -2.939 1 89.69 94 TYR A C 1
ATOM 761 O O . TYR A 1 94 ? -19.266 -4.594 -1.876 1 89.69 94 TYR A O 1
ATOM 769 N N . LEU A 1 95 ? -18.688 -4.867 -4.051 1 85.81 95 LEU A N 1
ATOM 770 C CA . LEU A 1 95 ? -19.094 -6.273 -4.016 1 85.81 95 LEU A CA 1
ATOM 771 C C . LEU A 1 95 ? -18.062 -7.105 -3.25 1 85.81 95 LEU A C 1
ATOM 773 O O . LEU A 1 95 ? -18.422 -8.07 -2.572 1 85.81 95 LEU A O 1
ATOM 777 N N . ASP A 1 96 ? -16.797 -6.781 -3.414 1 94.25 96 ASP A N 1
ATOM 778 C CA . ASP A 1 96 ? -15.758 -7.527 -2.715 1 94.25 96 ASP A CA 1
ATOM 779 C C . ASP A 1 96 ? -14.625 -6.605 -2.273 1 94.25 96 ASP A C 1
ATOM 781 O O . ASP A 1 96 ? -14.336 -5.605 -2.938 1 94.25 96 ASP A O 1
ATOM 785 N N . ALA A 1 97 ? -14.008 -7.012 -1.127 1 96.75 97 ALA A N 1
ATOM 786 C CA . ALA A 1 97 ? -13.016 -6.172 -0.471 1 96.75 97 ALA A CA 1
ATOM 787 C C . ALA A 1 97 ? -11.789 -5.977 -1.36 1 96.75 97 ALA A C 1
ATOM 789 O O . ALA A 1 97 ? -11.219 -4.883 -1.415 1 96.75 97 ALA A O 1
ATOM 790 N N . THR A 1 98 ? -11.367 -7.039 -2.057 1 98.06 98 THR A N 1
ATOM 791 C CA . THR A 1 98 ? -10.188 -6.949 -2.908 1 98.06 98 THR A CA 1
ATOM 792 C C . THR A 1 98 ? -10.398 -5.926 -4.023 1 98.06 98 THR A C 1
ATOM 794 O O . THR A 1 98 ? -9.555 -5.059 -4.242 1 98.06 98 THR A O 1
ATOM 797 N N . ASP A 1 99 ? -11.531 -5.98 -4.613 1 96.94 99 ASP A N 1
ATOM 798 C CA . ASP A 1 99 ? -11.867 -5.016 -5.66 1 96.94 99 ASP A CA 1
ATOM 799 C C . ASP A 1 99 ? -11.922 -3.598 -5.098 1 96.94 99 ASP A C 1
ATOM 801 O O . ASP A 1 99 ? -11.484 -2.648 -5.754 1 96.94 99 ASP A O 1
ATOM 805 N N . ALA A 1 100 ? -12.492 -3.463 -3.975 1 97.94 100 ALA A N 1
ATOM 806 C CA . ALA A 1 100 ? -12.594 -2.156 -3.33 1 97.94 100 ALA A CA 1
ATOM 807 C C . ALA A 1 100 ? -11.211 -1.562 -3.076 1 97.94 100 ALA A C 1
ATOM 809 O O . ALA A 1 100 ? -10.969 -0.391 -3.379 1 97.94 100 ALA A O 1
ATOM 810 N N . PHE A 1 101 ? -10.305 -2.395 -2.547 1 98.81 101 PHE A N 1
ATOM 811 C CA . PHE A 1 101 ? -8.953 -1.934 -2.266 1 98.81 101 PHE A CA 1
ATOM 812 C C . PHE A 1 101 ? -8.25 -1.492 -3.547 1 98.81 101 PHE A C 1
ATOM 814 O O . PHE A 1 101 ? -7.613 -0.438 -3.582 1 98.81 101 PHE A O 1
ATOM 821 N N . LEU A 1 102 ? -8.344 -2.309 -4.566 1 98.62 102 LEU A N 1
ATOM 822 C CA . LEU A 1 102 ? -7.688 -1.97 -5.828 1 98.62 102 LEU A CA 1
ATOM 823 C C . LEU A 1 102 ? -8.227 -0.653 -6.379 1 98.62 102 LEU A C 1
ATOM 825 O O . LEU A 1 102 ? -7.457 0.166 -6.895 1 98.62 102 LEU A O 1
ATOM 829 N N . ASP A 1 103 ? -9.516 -0.448 -6.285 1 98.19 103 ASP A N 1
ATOM 830 C CA . ASP A 1 103 ? -10.117 0.798 -6.75 1 98.19 103 ASP A CA 1
ATOM 831 C C . ASP A 1 103 ? -9.586 1.991 -5.957 1 98.19 103 ASP A C 1
ATOM 833 O O . ASP A 1 103 ? -9.273 3.033 -6.531 1 98.19 103 ASP A O 1
ATOM 837 N N . VAL A 1 104 ? -9.531 1.862 -4.66 1 98.62 104 VAL A N 1
ATOM 838 C CA . VAL A 1 104 ? -9.07 2.961 -3.816 1 98.62 104 VAL A CA 1
ATOM 839 C C . VAL A 1 104 ? -7.602 3.254 -4.105 1 98.62 104 VAL A C 1
ATOM 841 O O . VAL A 1 104 ? -7.199 4.414 -4.211 1 98.62 104 VAL A O 1
ATOM 844 N N . PHE A 1 105 ? -6.738 2.188 -4.258 1 98.88 105 PHE A N 1
ATOM 845 C CA . PHE A 1 105 ? -5.348 2.414 -4.637 1 98.88 105 PHE A CA 1
ATOM 846 C C . PHE A 1 105 ? -5.262 3.225 -5.926 1 98.88 105 PHE A C 1
ATOM 848 O O . PHE A 1 105 ? -4.457 4.152 -6.027 1 98.88 105 PHE A O 1
ATOM 855 N N . ARG A 1 106 ? -6.066 2.881 -6.883 1 98.44 106 ARG A N 1
ATOM 856 C CA . ARG A 1 106 ? -6.078 3.592 -8.156 1 98.44 106 ARG A CA 1
ATOM 857 C C . ARG A 1 106 ? -6.465 5.055 -7.965 1 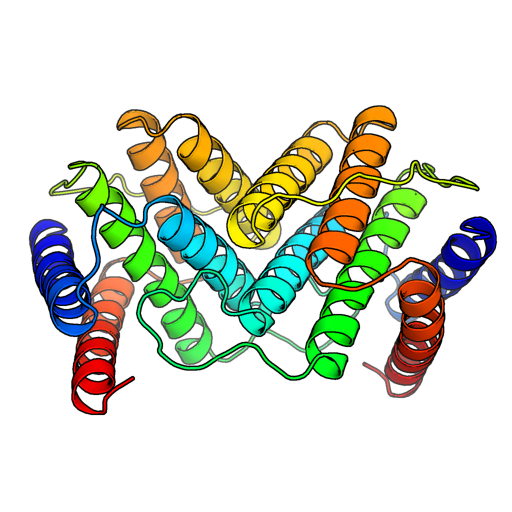98.44 106 ARG A C 1
ATOM 859 O O . ARG A 1 106 ? -5.824 5.949 -8.516 1 98.44 106 ARG A O 1
ATOM 866 N N . LYS A 1 107 ? -7.418 5.297 -7.227 1 98.5 107 LYS A N 1
ATOM 867 C CA . LYS A 1 107 ? -7.906 6.656 -7.031 1 98.5 107 LYS A CA 1
ATOM 868 C C . LYS A 1 107 ? -6.914 7.484 -6.219 1 98.5 107 LYS A C 1
ATOM 870 O O . LYS A 1 107 ? -6.781 8.695 -6.434 1 98.5 107 LYS A O 1
ATOM 875 N N . VAL A 1 108 ? -6.238 6.844 -5.254 1 98.88 108 VAL A N 1
ATOM 876 C CA . VAL A 1 108 ? -5.188 7.555 -4.531 1 98.88 108 VAL A CA 1
ATOM 877 C C . VAL A 1 108 ? -4.105 8.008 -5.508 1 98.88 108 VAL A C 1
ATOM 879 O O . VAL A 1 108 ? -3.678 9.164 -5.48 1 98.88 108 VAL A O 1
ATOM 882 N N . THR A 1 109 ? -3.629 7.086 -6.391 1 98.56 109 THR A N 1
ATOM 883 C CA . THR A 1 109 ? -2.547 7.43 -7.309 1 98.56 109 THR A CA 1
ATOM 884 C C . THR A 1 109 ? -3.01 8.469 -8.328 1 98.56 109 THR A C 1
ATOM 886 O O . THR A 1 109 ? -2.254 9.367 -8.688 1 98.56 109 THR A O 1
ATOM 889 N N . ASN 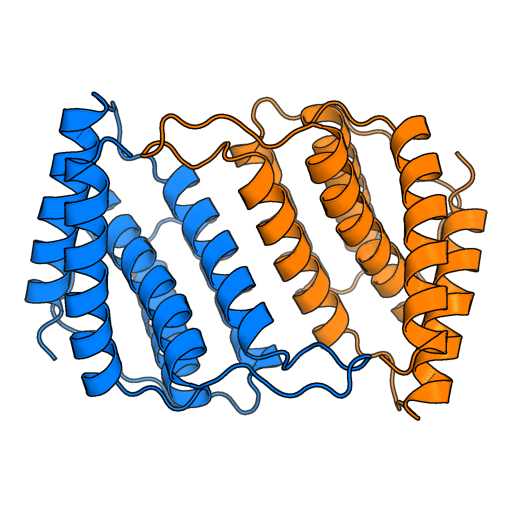A 1 110 ? -4.23 8.352 -8.797 1 98 110 ASN A N 1
ATOM 890 C CA . ASN A 1 110 ? -4.777 9.359 -9.695 1 98 110 ASN A CA 1
ATOM 891 C C . ASN A 1 110 ? -4.859 10.727 -9.031 1 98 110 ASN A C 1
ATOM 893 O O . ASN A 1 110 ? -4.516 11.742 -9.641 1 98 110 ASN A O 1
ATOM 897 N N . PHE A 1 111 ? -5.348 10.742 -7.816 1 98.56 111 PHE A N 1
ATOM 898 C CA . PHE A 1 111 ? -5.414 11.984 -7.055 1 98.56 111 PHE A CA 1
ATOM 899 C C . PHE A 1 111 ? -4.023 12.578 -6.863 1 98.56 111 PHE A C 1
ATOM 901 O O . PHE A 1 111 ? -3.838 13.789 -6.977 1 98.56 111 PHE A O 1
ATOM 908 N N . GLY A 1 112 ? -3.051 11.711 -6.566 1 98.19 112 GLY A N 1
ATOM 909 C CA . GLY A 1 112 ? -1.681 12.164 -6.395 1 98.19 112 GLY A CA 1
ATOM 910 C C . GLY A 1 112 ? -1.13 12.875 -7.617 1 98.19 112 GLY A C 1
ATOM 911 O O . GLY A 1 112 ? -0.311 13.789 -7.496 1 98.19 112 GLY A O 1
ATOM 912 N N . LEU A 1 113 ? -1.546 12.492 -8.75 1 96.88 113 LEU A N 1
ATOM 913 C CA . LEU A 1 113 ? -1.078 13.086 -10 1 96.88 113 LEU A CA 1
ATOM 914 C C . LEU A 1 113 ? -1.844 14.359 -10.32 1 96.88 113 LEU A C 1
ATOM 916 O O . LEU A 1 113 ? -1.242 15.375 -10.688 1 96.88 113 LEU A O 1
ATOM 920 N N . SER A 1 114 ? -3.127 14.375 -10.148 1 97.44 114 SER A N 1
ATOM 921 C CA . SER A 1 114 ? -3.957 15.484 -10.602 1 97.44 114 SER A CA 1
ATOM 922 C C . SER A 1 114 ? -4.035 16.578 -9.539 1 97.44 114 SER A C 1
ATOM 924 O O . SER A 1 114 ? -4.066 17.766 -9.867 1 97.44 114 SER A O 1
ATOM 926 N N . LYS A 1 115 ? -4.207 16.172 -8.289 1 98.12 115 LYS A N 1
ATOM 927 C CA . LYS A 1 115 ? -4.328 17.016 -7.102 1 98.12 115 LYS A CA 1
ATOM 928 C C . LYS A 1 115 ? -5.512 17.969 -7.223 1 98.12 115 LYS A C 1
ATOM 930 O O . LYS A 1 115 ? -5.441 19.109 -6.773 1 98.12 115 LYS A O 1
ATOM 935 N N . THR A 1 116 ? -6.543 17.516 -7.898 1 98.38 116 THR A N 1
ATOM 936 C CA . THR A 1 116 ? -7.711 18.375 -8.07 1 98.38 116 THR A CA 1
ATOM 937 C C . THR A 1 116 ? -8.766 18.078 -7.012 1 98.38 116 THR A C 1
ATOM 939 O O . THR A 1 116 ? -8.812 16.969 -6.473 1 98.38 116 THR A O 1
ATOM 942 N N . GLU A 1 117 ? -9.57 19.047 -6.758 1 97.44 117 GLU A N 1
ATOM 943 C CA . GLU A 1 117 ? -10.602 18.922 -5.73 1 97.44 117 GLU A CA 1
ATOM 944 C C . GLU A 1 117 ? -11.617 17.828 -6.105 1 97.44 117 GLU A C 1
ATOM 946 O O . GLU A 1 117 ? -12 17.016 -5.266 1 97.44 117 GLU A O 1
ATOM 951 N N . PRO A 1 118 ? -12.125 17.719 -7.383 1 97.06 118 PRO A N 1
ATOM 952 C CA . PRO A 1 118 ? -13.055 16.641 -7.734 1 97.06 118 PRO A CA 1
ATOM 953 C C . PRO A 1 118 ? -12.453 15.25 -7.516 1 97.06 118 PRO A C 1
ATOM 955 O O . PRO A 1 118 ? -13.156 14.336 -7.074 1 97.06 118 PRO A O 1
ATOM 958 N N . MET A 1 119 ? -11.195 15.102 -7.816 1 97.44 119 MET A N 1
ATOM 959 C CA . MET A 1 119 ? -10.555 13.805 -7.617 1 97.44 119 MET A CA 1
ATOM 960 C C . MET A 1 119 ? -10.414 13.492 -6.129 1 97.44 119 MET A C 1
ATOM 962 O O . MET A 1 119 ? -10.492 12.328 -5.727 1 97.44 119 MET A O 1
ATOM 966 N N . TYR A 1 120 ? -10.219 14.539 -5.293 1 98.06 120 TYR A N 1
ATOM 967 C CA . TYR A 1 120 ? -10.219 14.352 -3.848 1 98.06 120 TYR A CA 1
ATOM 968 C C . TYR A 1 120 ? -11.578 13.844 -3.363 1 98.06 120 TYR A C 1
ATOM 970 O O . TYR A 1 120 ? -11.648 12.922 -2.555 1 98.06 120 TYR A O 1
ATOM 978 N N . GLU A 1 121 ? -12.594 14.406 -3.906 1 96.56 121 GLU A N 1
ATOM 979 C CA . GLU A 1 121 ? -13.945 14.008 -3.516 1 96.56 121 GLU A CA 1
ATOM 980 C C . GLU A 1 121 ? -14.234 12.57 -3.924 1 96.56 121 GLU A C 1
ATOM 982 O O . GLU A 1 121 ? -14.844 11.812 -3.164 1 96.56 121 GLU A O 1
ATOM 987 N N . THR A 1 122 ? -13.836 12.211 -5.105 1 96.25 122 THR A N 1
ATOM 988 C CA . THR A 1 122 ? -14.008 10.852 -5.598 1 96.25 122 THR A CA 1
ATOM 989 C C . THR A 1 122 ? -13.234 9.859 -4.73 1 96.25 122 THR A C 1
ATOM 991 O O . THR A 1 122 ? -13.734 8.781 -4.422 1 96.25 122 THR A O 1
ATOM 994 N N . LEU A 1 123 ? -12.055 10.242 -4.367 1 97.44 123 LEU A N 1
ATOM 995 C CA . LEU A 1 123 ? -11.234 9.398 -3.5 1 97.44 123 LEU A CA 1
ATOM 996 C C . LEU A 1 123 ? -11.883 9.234 -2.131 1 97.44 123 LEU A C 1
ATOM 998 O O . LEU A 1 123 ? -11.969 8.117 -1.612 1 97.44 123 LEU A O 1
ATOM 1002 N N . MET A 1 124 ? -12.352 10.328 -1.544 1 96.94 124 MET A N 1
ATOM 1003 C CA . MET A 1 124 ? -13.023 10.273 -0.246 1 96.94 124 MET A CA 1
ATOM 1004 C C . MET A 1 124 ? -14.25 9.375 -0.302 1 96.94 124 MET A C 1
ATOM 1006 O O . MET A 1 124 ? -14.445 8.531 0.578 1 96.94 124 MET A O 1
ATOM 1010 N N . ALA A 1 125 ? -15.016 9.5 -1.316 1 95.88 125 ALA A N 1
ATOM 1011 C CA . ALA A 1 125 ? -16.203 8.672 -1.476 1 95.88 125 ALA A CA 1
ATOM 1012 C C . ALA A 1 125 ? -15.836 7.195 -1.559 1 95.88 125 ALA A C 1
ATOM 1014 O O . ALA A 1 125 ? -16.469 6.355 -0.905 1 95.88 125 ALA A O 1
ATOM 1015 N N . ALA A 1 126 ? -14.883 6.906 -2.344 1 96.81 126 ALA A N 1
ATOM 1016 C CA . ALA A 1 126 ? -14.453 5.52 -2.52 1 96.81 126 ALA A CA 1
ATOM 1017 C C . ALA A 1 126 ? -13.945 4.93 -1.204 1 96.81 126 ALA A C 1
ATOM 1019 O O . ALA A 1 126 ? -14.203 3.764 -0.903 1 96.81 126 ALA A O 1
ATOM 1020 N N . TYR A 1 127 ? -13.203 5.727 -0.442 1 97.5 127 TYR A N 1
ATOM 1021 C CA . TYR A 1 127 ? -12.664 5.234 0.822 1 97.5 127 TYR A CA 1
ATOM 1022 C C . TYR A 1 127 ? -13.789 4.965 1.819 1 97.5 127 TYR A C 1
ATOM 1024 O O . TYR A 1 127 ? -13.734 3.986 2.57 1 97.5 127 TYR A O 1
ATOM 1032 N N . LEU A 1 128 ? -14.727 5.844 1.854 1 96.06 128 LEU A N 1
ATOM 1033 C CA . LEU A 1 128 ? -15.875 5.625 2.725 1 96.06 128 LEU A CA 1
ATOM 1034 C C . LEU A 1 128 ? -16.641 4.379 2.303 1 96.06 128 LEU A C 1
ATOM 1036 O O . LEU A 1 128 ? -17.109 3.613 3.15 1 96.06 128 LEU A O 1
ATOM 1040 N N . GLU A 1 129 ? -16.812 4.18 1.028 1 96.38 129 GLU A N 1
ATOM 1041 C CA . GLU A 1 129 ? -17.453 2.971 0.522 1 96.38 129 GLU A CA 1
ATOM 1042 C C . GLU A 1 129 ? -16.688 1.721 0.932 1 96.38 129 GLU A C 1
ATOM 1044 O O . GLU A 1 129 ? -17.281 0.69 1.248 1 96.38 129 GLU A O 1
ATOM 1049 N N . LEU A 1 130 ? -15.367 1.797 0.859 1 97.69 130 LEU A N 1
ATOM 1050 C CA . LEU A 1 130 ? -14.539 0.705 1.36 1 97.69 130 LEU A CA 1
ATOM 1051 C C . LEU A 1 130 ? -14.859 0.404 2.82 1 97.69 130 LEU A C 1
ATOM 1053 O O . LEU A 1 130 ? -14.977 -0.761 3.207 1 97.69 130 LEU A O 1
ATOM 1057 N N . GLY A 1 131 ? -14.992 1.472 3.656 1 96.56 131 GLY A N 1
ATOM 1058 C CA . GLY A 1 131 ? -15.391 1.278 5.043 1 96.56 131 GLY A CA 1
ATOM 1059 C C . GLY A 1 131 ? -16.672 0.486 5.188 1 96.56 131 GLY A C 1
ATOM 1060 O O . GLY A 1 131 ? -16.734 -0.458 5.977 1 96.56 131 GLY A O 1
ATOM 1061 N N . TYR A 1 132 ? -17.641 0.79 4.406 1 94.81 132 TYR A N 1
ATOM 1062 C CA . TYR A 1 132 ? -18.906 0.08 4.453 1 94.81 132 TYR A CA 1
ATOM 1063 C C . TYR A 1 132 ? -18.734 -1.382 4.059 1 94.81 132 TYR A C 1
ATOM 1065 O O . TYR A 1 132 ? -19.328 -2.273 4.676 1 94.81 132 TYR A O 1
ATOM 1073 N N . THR A 1 133 ? -17.969 -1.585 3.02 1 96.75 133 THR A N 1
ATOM 1074 C CA . THR A 1 133 ? -17.688 -2.939 2.564 1 96.75 133 THR A CA 1
ATOM 1075 C C . THR A 1 133 ? -17.062 -3.766 3.684 1 96.75 133 THR A C 1
ATOM 1077 O O . THR A 1 133 ? -17.297 -4.973 3.779 1 96.75 133 THR A O 1
ATOM 1080 N N . LEU A 1 134 ? -16.312 -3.09 4.57 1 96.88 134 LEU A N 1
ATOM 1081 C CA . LEU A 1 134 ? -15.602 -3.77 5.652 1 96.88 134 LEU A CA 1
ATOM 1082 C C . LEU A 1 134 ? -16.438 -3.781 6.926 1 96.88 134 LEU A C 1
ATOM 1084 O O . LEU A 1 134 ? -15.953 -4.18 7.988 1 96.88 134 LEU A O 1
ATOM 1088 N N . GLY A 1 135 ? -17.672 -3.264 6.875 1 94.5 135 GLY A N 1
ATOM 1089 C CA . GLY A 1 135 ? -18.578 -3.26 8.023 1 94.5 135 GLY A CA 1
ATOM 1090 C C . GLY A 1 135 ? -18.359 -2.07 8.938 1 94.5 135 GLY A C 1
ATOM 1091 O O . GLY A 1 135 ? -18.672 -2.137 10.133 1 94.5 135 GLY A O 1
ATOM 1092 N N . ILE A 1 136 ? -17.797 -1.055 8.43 1 94.88 136 ILE A N 1
ATOM 1093 C CA . ILE A 1 136 ? -17.531 0.156 9.195 1 94.88 136 ILE A CA 1
ATOM 1094 C C . ILE A 1 136 ? -18.438 1.287 8.703 1 94.88 136 ILE A C 1
ATOM 1096 O O . ILE A 1 136 ? -18.297 1.758 7.574 1 94.88 136 ILE A O 1
ATOM 1100 N N . ASN A 1 137 ? -19.266 1.706 9.555 1 91.19 137 ASN A N 1
ATOM 1101 C CA . ASN A 1 137 ? -20.094 2.844 9.172 1 91.19 137 ASN A CA 1
ATOM 1102 C C . ASN A 1 137 ? -19.516 4.16 9.672 1 91.19 137 ASN A C 1
ATOM 1104 O O . ASN A 1 137 ? -18.484 4.164 10.367 1 91.19 137 ASN A O 1
ATOM 1108 N N . GLU A 1 138 ? -20.172 5.184 9.336 1 89.88 138 GLU A N 1
ATOM 1109 C CA . GLU A 1 138 ? -19.609 6.508 9.602 1 89.88 138 GLU A CA 1
ATOM 1110 C C . GLU A 1 138 ? -19.516 6.777 11.102 1 89.88 138 GLU A C 1
ATOM 1112 O O . GLU A 1 138 ? -18.562 7.391 11.57 1 89.88 138 GLU A O 1
ATOM 1117 N N . GLU A 1 139 ? -20.516 6.398 11.789 1 91.06 139 GLU A N 1
ATOM 1118 C CA . GLU A 1 139 ? -20.531 6.621 13.227 1 91.06 139 GLU A CA 1
ATOM 1119 C C . GLU A 1 139 ? -19.359 5.926 13.906 1 91.06 139 GLU A C 1
ATOM 1121 O O . GLU A 1 139 ? -18.672 6.52 14.742 1 91.06 139 GLU A O 1
ATOM 1126 N N . LEU A 1 140 ? -19.188 4.691 13.594 1 93.19 140 LEU A N 1
ATOM 1127 C CA . LEU A 1 140 ? -18.062 3.922 14.125 1 93.19 140 LEU A CA 1
ATOM 1128 C C . LEU A 1 140 ? -16.734 4.551 13.719 1 93.19 140 LEU A C 1
ATOM 1130 O O . LEU A 1 140 ? -15.797 4.598 14.516 1 93.19 140 LEU A O 1
ATOM 1134 N N . MET A 1 141 ? -16.641 4.941 12.5 1 94.5 141 MET A N 1
ATOM 1135 C CA . MET A 1 141 ? -15.43 5.578 11.977 1 94.5 141 MET A CA 1
ATOM 1136 C C . MET A 1 141 ? -15.086 6.828 12.781 1 94.5 141 MET A C 1
ATOM 1138 O O . MET A 1 141 ? -13.938 7.016 13.18 1 94.5 141 MET A O 1
ATOM 1142 N N . VAL A 1 142 ? -16.078 7.695 13.055 1 94.19 142 VAL A N 1
ATOM 1143 C CA . VAL A 1 142 ? -15.852 8.953 13.758 1 94.19 142 VAL A CA 1
ATOM 1144 C C . VAL A 1 142 ? -15.352 8.664 15.18 1 94.19 142 VAL A C 1
ATOM 1146 O O . VAL A 1 142 ? -14.391 9.289 15.641 1 94.19 142 VAL A O 1
ATOM 1149 N N . MET A 1 143 ? -15.953 7.766 15.812 1 94.44 143 MET A N 1
ATOM 1150 C CA . MET A 1 143 ? -15.555 7.402 17.172 1 94.44 143 MET A CA 1
ATOM 1151 C C . MET A 1 143 ? -14.117 6.895 17.188 1 94.44 143 MET A C 1
ATOM 1153 O O . MET A 1 143 ? -13.328 7.293 18.047 1 94.44 143 MET A O 1
ATOM 1157 N N . ALA A 1 144 ? -13.828 6.02 16.266 1 95.44 144 ALA A N 1
ATOM 1158 C CA . ALA A 1 144 ? -12.492 5.445 16.203 1 95.44 144 ALA A CA 1
ATOM 1159 C C . ALA A 1 144 ? -11.461 6.504 15.82 1 95.44 144 ALA A C 1
ATOM 1161 O O . ALA A 1 144 ? -10.328 6.484 16.312 1 95.44 144 ALA A O 1
ATOM 1162 N N . TYR A 1 145 ? -11.852 7.414 14.938 1 96.56 145 TYR A N 1
ATOM 1163 C CA . TYR A 1 145 ? -10.938 8.484 14.547 1 96.56 145 TYR A CA 1
ATOM 1164 C C . TYR A 1 145 ? -10.578 9.359 15.742 1 96.56 145 TYR A C 1
ATOM 1166 O O . TYR A 1 145 ? -9.414 9.734 15.922 1 96.56 145 TYR A O 1
ATOM 1174 N N . MET A 1 146 ? -11.57 9.734 16.516 1 94.75 146 MET A N 1
ATOM 1175 C CA . MET A 1 146 ? -11.328 10.578 17.672 1 94.75 146 MET A CA 1
ATOM 1176 C C . MET A 1 146 ? -10.367 9.914 18.656 1 94.75 146 MET A C 1
ATOM 1178 O O . MET A 1 146 ? -9.461 10.562 19.172 1 94.75 146 MET A O 1
ATOM 1182 N N . ALA A 1 147 ? -10.578 8.68 18.844 1 93.94 147 ALA A N 1
ATOM 1183 C CA . ALA A 1 147 ? -9.68 7.93 19.719 1 93.94 147 ALA A CA 1
ATOM 1184 C C . ALA A 1 147 ? -8.266 7.891 19.141 1 93.94 147 ALA A C 1
ATOM 1186 O O . ALA A 1 147 ? -7.285 8.086 19.859 1 93.94 147 ALA A O 1
ATOM 1187 N N . LYS A 1 148 ? -8.133 7.629 17.828 1 94.69 148 LYS A N 1
ATOM 1188 C CA . LYS A 1 148 ? -6.84 7.551 17.172 1 94.69 148 LYS A CA 1
ATOM 1189 C C . LYS A 1 148 ? -6.137 8.906 17.172 1 94.69 148 LYS A C 1
ATOM 1191 O O . LYS A 1 148 ? -4.918 8.984 17.328 1 94.69 148 LYS A O 1
ATOM 1196 N N . ASN A 1 149 ? -6.902 9.922 16.922 1 94.31 149 ASN A N 1
ATOM 1197 C CA . ASN A 1 149 ? -6.355 11.273 16.922 1 94.31 149 ASN A CA 1
ATOM 1198 C C . ASN A 1 149 ? -5.719 11.617 18.266 1 94.31 149 ASN A C 1
ATOM 1200 O O . ASN A 1 149 ? -4.641 12.211 18.312 1 94.31 149 ASN A O 1
ATOM 1204 N N . GLU A 1 150 ? -6.387 11.258 19.281 1 91.56 150 GLU A N 1
ATOM 1205 C CA . GLU A 1 150 ? -5.836 11.469 20.625 1 91.56 150 GLU A CA 1
ATOM 1206 C C . GLU A 1 150 ? -4.527 10.711 20.797 1 91.56 150 GLU A C 1
ATOM 1208 O O . GLU A 1 150 ? -3.568 11.242 21.359 1 91.56 150 GLU A O 1
ATOM 1213 N N . LYS A 1 151 ? -4.508 9.516 20.344 1 91.81 151 LYS A N 1
ATOM 1214 C CA . LYS A 1 151 ? -3.291 8.711 20.422 1 91.81 151 LYS A CA 1
ATOM 1215 C C . LYS A 1 151 ? -2.154 9.375 19.641 1 91.81 151 LYS A C 1
ATOM 1217 O O . LYS A 1 151 ? -1.002 9.359 20.078 1 91.81 151 LYS A O 1
ATOM 1222 N N . ASN A 1 152 ? -2.445 9.969 18.484 1 90.94 152 ASN A N 1
ATOM 1223 C CA . ASN A 1 152 ? -1.436 10.609 17.656 1 90.94 152 ASN A CA 1
ATOM 1224 C C . ASN A 1 152 ? -0.873 11.859 18.312 1 90.94 152 ASN A C 1
ATOM 1226 O O . ASN A 1 152 ? 0.32 12.148 18.203 1 90.94 152 ASN A O 1
ATOM 1230 N N . HIS A 1 153 ? -1.693 12.555 19.078 1 91.62 153 HIS A N 1
ATOM 1231 C CA . HIS A 1 153 ? -1.209 13.68 19.875 1 91.62 153 HIS A CA 1
ATOM 1232 C C . HIS A 1 153 ? -0.269 13.211 20.984 1 91.62 153 HIS A C 1
ATOM 1234 O O . HIS A 1 153 ? 0.765 13.836 21.219 1 91.62 153 HIS A O 1
ATOM 1240 N N . GLU A 1 154 ? -0.729 12.156 21.562 1 90.38 154 GLU A N 1
ATOM 1241 C CA . GLU A 1 154 ? 0.096 11.602 22.641 1 90.38 154 GLU A CA 1
ATOM 1242 C C . GLU A 1 154 ? 1.461 11.164 22.109 1 90.38 154 GLU A C 1
ATOM 1244 O O . GLU A 1 154 ? 2.473 11.305 22.797 1 90.38 154 GLU A O 1
ATOM 1249 N N . ARG A 1 155 ? 1.532 10.602 20.953 1 88.5 155 ARG A N 1
ATOM 1250 C CA . ARG A 1 155 ? 2.799 10.211 20.328 1 88.5 155 ARG A CA 1
ATOM 1251 C C . ARG A 1 155 ? 3.719 11.414 20.172 1 88.5 155 ARG A C 1
ATOM 1253 O O . ARG A 1 155 ? 4.93 11.312 20.375 1 88.5 155 ARG A O 1
ATOM 1260 N N . GLN A 1 156 ? 3.17 12.516 19.812 1 87.62 156 GLN A N 1
ATOM 1261 C CA . GLN A 1 156 ? 3.965 13.734 19.672 1 87.62 156 GLN A CA 1
ATOM 1262 C C . GLN A 1 156 ? 4.477 14.211 21.031 1 87.62 156 GLN A C 1
ATOM 1264 O O . GLN A 1 156 ? 5.59 14.727 21.141 1 87.62 156 GLN A O 1
ATOM 1269 N N . ASN A 1 157 ? 3.701 13.953 22.078 1 86.81 157 ASN A N 1
ATOM 1270 C CA . ASN A 1 157 ? 4.125 14.305 23.438 1 86.81 157 ASN A CA 1
ATOM 1271 C C . ASN A 1 157 ? 5.344 13.492 23.859 1 86.81 157 ASN A C 1
ATOM 1273 O O . ASN A 1 157 ? 6.152 13.969 24.672 1 86.81 157 ASN A O 1
ATOM 1277 N N . GLN A 1 158 ? 5.473 12.328 23.375 1 85.44 158 GLN A N 1
ATOM 1278 C CA . GLN A 1 158 ? 6.547 11.422 23.766 1 85.44 158 GLN A CA 1
ATOM 1279 C C . GLN A 1 158 ? 7.75 11.562 22.828 1 85.44 158 GLN A C 1
ATOM 1281 O O . GLN A 1 158 ? 8.742 10.852 22.984 1 85.44 158 GLN A O 1
ATOM 1286 N N . GLY A 1 159 ? 7.695 12.469 22.047 1 73.19 159 GLY A N 1
ATOM 1287 C CA . GLY A 1 159 ? 8.828 12.75 21.172 1 73.19 159 GLY A CA 1
ATOM 1288 C C . GLY A 1 159 ? 8.906 11.82 19.984 1 73.19 159 GLY A C 1
ATOM 1289 O O . GLY A 1 159 ? 10 11.461 19.547 1 73.19 159 GLY A O 1
ATOM 1290 N N . TYR A 1 160 ? 7.922 11.375 19.531 1 69.38 160 TYR A N 1
ATOM 1291 C CA . TYR A 1 160 ? 7.91 10.531 18.344 1 69.38 160 TYR A CA 1
ATOM 1292 C C . TYR A 1 160 ? 8.172 11.344 17.078 1 69.38 160 TYR A C 1
ATOM 1294 O O . TYR A 1 160 ? 7.719 12.484 16.969 1 69.38 160 TYR A O 1
ATOM 1302 N N . MET B 1 1 ? 21.922 -11.484 -14.961 1 67 1 MET B N 1
ATOM 1303 C CA . MET B 1 1 ? 21.031 -12.258 -14.109 1 67 1 MET B CA 1
ATOM 1304 C C . MET B 1 1 ? 20.031 -13.055 -14.945 1 67 1 MET B C 1
ATOM 1306 O O . MET B 1 1 ? 19.594 -12.594 -16 1 67 1 MET B O 1
ATOM 1310 N N . ASN B 1 2 ? 19.922 -14.367 -14.586 1 84.5 2 ASN B N 1
ATOM 1311 C CA . ASN B 1 2 ? 19.016 -15.203 -15.359 1 84.5 2 ASN B CA 1
ATOM 1312 C C . ASN B 1 2 ? 17.594 -15.18 -14.789 1 84.5 2 ASN B C 1
ATOM 1314 O O . ASN B 1 2 ? 17.297 -15.914 -13.852 1 84.5 2 ASN B O 1
ATOM 1318 N N . TRP B 1 3 ? 16.672 -14.312 -15.25 1 94.44 3 TRP B N 1
ATOM 1319 C CA . TRP B 1 3 ? 15.305 -14.133 -14.773 1 94.44 3 TRP B CA 1
ATOM 1320 C C . TRP B 1 3 ? 14.469 -15.375 -15.062 1 94.44 3 TRP B C 1
ATOM 1322 O O . TRP B 1 3 ? 13.461 -15.617 -14.398 1 94.44 3 TRP B O 1
ATOM 1332 N N . THR B 1 4 ? 14.953 -16.156 -15.961 1 95.12 4 THR B N 1
ATOM 1333 C CA . THR B 1 4 ? 14.258 -17.406 -16.266 1 95.12 4 THR B CA 1
ATOM 1334 C C . THR B 1 4 ? 14.234 -18.328 -15.055 1 95.12 4 THR B C 1
ATOM 1336 O O . THR B 1 4 ? 13.211 -18.953 -14.766 1 95.12 4 THR B O 1
ATOM 1339 N N . THR B 1 5 ? 15.344 -18.375 -14.422 1 95.19 5 THR B N 1
ATOM 1340 C CA . THR B 1 5 ? 15.43 -19.219 -13.227 1 95.19 5 THR B CA 1
ATOM 1341 C C . THR B 1 5 ? 14.461 -18.719 -12.148 1 95.19 5 THR B C 1
ATOM 1343 O O . THR B 1 5 ? 13.82 -19.516 -11.477 1 95.19 5 THR B O 1
ATOM 1346 N N . LEU B 1 6 ? 14.391 -17.422 -11.984 1 96.69 6 LEU B N 1
ATOM 1347 C CA . LEU B 1 6 ? 13.492 -16.844 -10.984 1 96.69 6 LEU B CA 1
ATOM 1348 C C . LEU B 1 6 ? 12.039 -17.141 -11.344 1 96.69 6 LEU B C 1
ATOM 1350 O O . LEU B 1 6 ? 11.242 -17.516 -10.469 1 96.69 6 LEU B O 1
ATOM 1354 N N . PHE B 1 7 ? 11.648 -17.016 -12.609 1 98.06 7 PHE B N 1
ATOM 1355 C CA . PHE B 1 7 ? 10.297 -17.328 -13.047 1 98.06 7 PHE B CA 1
ATOM 1356 C C . PHE B 1 7 ? 9.977 -18.797 -12.82 1 98.06 7 PHE B C 1
ATOM 1358 O O . PHE B 1 7 ? 8.859 -19.141 -12.414 1 98.06 7 PHE B O 1
ATOM 1365 N N . ASP B 1 8 ? 10.969 -19.656 -13.102 1 97.38 8 ASP B N 1
ATOM 1366 C CA . ASP B 1 8 ? 10.766 -21.094 -12.922 1 97.38 8 ASP B CA 1
ATOM 1367 C C . ASP B 1 8 ? 10.5 -21.422 -11.453 1 97.38 8 ASP B C 1
ATOM 1369 O O . ASP B 1 8 ? 9.609 -22.219 -11.148 1 97.38 8 ASP B O 1
ATOM 1373 N N . ARG B 1 9 ? 11.32 -20.844 -10.602 1 96.56 9 ARG B N 1
ATOM 1374 C CA . ARG B 1 9 ? 11.141 -21.078 -9.172 1 96.56 9 ARG B CA 1
ATOM 1375 C C . ARG B 1 9 ? 9.773 -20.578 -8.703 1 96.56 9 ARG B C 1
ATOM 1377 O O . ARG B 1 9 ? 9.094 -21.25 -7.934 1 96.56 9 ARG B O 1
ATOM 1384 N N . GLN B 1 10 ? 9.438 -19.422 -9.156 1 97.88 10 GLN B N 1
ATOM 1385 C CA . GLN B 1 10 ? 8.148 -18.859 -8.766 1 97.88 10 GLN B CA 1
ATOM 1386 C C . GLN B 1 10 ? 6.992 -19.688 -9.32 1 97.88 10 GLN B C 1
ATOM 1388 O O . GLN B 1 10 ? 5.969 -19.859 -8.656 1 97.88 10 GLN B O 1
ATOM 1393 N N . ARG B 1 11 ? 7.094 -20.156 -10.516 1 98 11 ARG B N 1
ATOM 1394 C CA . ARG B 1 11 ? 6.082 -21.016 -11.117 1 98 11 ARG B CA 1
ATOM 1395 C C . ARG B 1 11 ? 5.824 -22.25 -10.25 1 98 11 ARG B C 1
ATOM 1397 O O . ARG B 1 11 ? 4.672 -22.625 -10.023 1 98 11 ARG B O 1
ATOM 1404 N N . LYS B 1 12 ? 6.895 -22.844 -9.859 1 97.56 12 LYS B N 1
ATOM 1405 C CA . LYS B 1 12 ? 6.766 -24.016 -9.016 1 97.56 12 LYS B CA 1
ATOM 1406 C C . LYS B 1 12 ? 5.988 -23.703 -7.742 1 97.56 12 LYS B C 1
ATOM 1408 O O . LYS B 1 12 ? 5.113 -24.484 -7.336 1 97.56 12 LYS B O 1
ATOM 1413 N N . LEU B 1 13 ? 6.379 -22.641 -7.141 1 97 13 LEU B N 1
ATOM 1414 C CA . LEU B 1 13 ? 5.672 -22.234 -5.926 1 97 13 LEU B CA 1
ATOM 1415 C C . LEU B 1 13 ? 4.203 -21.953 -6.223 1 97 13 LEU B C 1
ATOM 1417 O O . LEU B 1 13 ? 3.322 -22.391 -5.484 1 97 13 LEU B O 1
ATOM 1421 N N . ASP B 1 14 ? 3.887 -21.141 -7.281 1 97.5 14 ASP B N 1
ATOM 1422 C CA . ASP B 1 14 ? 2.52 -20.797 -7.648 1 97.5 14 ASP B CA 1
ATOM 1423 C C . ASP B 1 14 ? 1.687 -22.047 -7.926 1 97.5 14 ASP B C 1
ATOM 1425 O O . ASP B 1 14 ? 0.528 -22.125 -7.512 1 97.5 14 ASP B O 1
ATOM 1429 N N . GLU B 1 15 ? 2.248 -22.953 -8.609 1 96.75 15 GLU B N 1
ATOM 1430 C CA . GLU B 1 15 ? 1.551 -24.203 -8.922 1 96.75 15 GLU B CA 1
ATOM 1431 C C . GLU B 1 15 ? 1.257 -25.016 -7.664 1 96.75 15 GLU B C 1
ATOM 1433 O O . GLU B 1 15 ? 0.185 -25.609 -7.535 1 96.75 15 GLU B O 1
ATOM 1438 N N . ARG B 1 16 ? 2.229 -25.031 -6.84 1 95.88 16 ARG B N 1
ATOM 1439 C CA . ARG B 1 16 ? 2.031 -25.734 -5.57 1 95.88 16 ARG B CA 1
ATOM 1440 C C . ARG B 1 16 ? 0.868 -25.125 -4.793 1 95.88 16 ARG B C 1
ATOM 1442 O O . ARG B 1 16 ? 0.025 -25.859 -4.262 1 95.88 16 ARG B O 1
ATOM 1449 N N . ILE B 1 17 ? 0.852 -23.812 -4.68 1 95.75 17 ILE B N 1
ATOM 1450 C CA . ILE B 1 17 ? -0.211 -23.109 -3.969 1 95.75 17 ILE B CA 1
ATOM 1451 C C . ILE B 1 17 ? -1.557 -23.406 -4.625 1 95.75 17 ILE B C 1
ATOM 1453 O O . ILE B 1 17 ? -2.545 -23.672 -3.938 1 95.75 17 ILE B O 1
ATOM 1457 N N . LYS B 1 18 ? -1.575 -23.375 -5.91 1 95.81 18 LYS B N 1
ATOM 1458 C CA . LYS B 1 18 ? -2.801 -23.672 -6.652 1 95.81 18 LYS B CA 1
ATOM 1459 C C . LYS B 1 18 ? -3.328 -25.062 -6.316 1 95.81 18 LYS B C 1
ATOM 1461 O O . LYS B 1 18 ? -4.527 -25.234 -6.082 1 95.81 18 LYS B O 1
ATOM 1466 N N . GLU B 1 19 ? -2.48 -25.969 -6.316 1 95.06 19 GLU B N 1
ATOM 1467 C CA . GLU B 1 19 ? -2.857 -27.344 -6.031 1 95.06 19 GLU B CA 1
ATOM 1468 C C . GLU B 1 19 ? -3.309 -27.5 -4.582 1 95.06 19 GLU B C 1
ATOM 1470 O O . GLU B 1 19 ? -4.355 -28.109 -4.312 1 95.06 19 GLU B O 1
ATOM 1475 N N . GLU B 1 20 ? -2.531 -27 -3.699 1 93.56 20 GLU B N 1
ATOM 1476 C CA . GLU B 1 20 ? -2.797 -27.172 -2.273 1 93.56 20 GLU B CA 1
ATOM 1477 C C . GLU B 1 20 ? -4.125 -26.531 -1.882 1 93.56 20 GLU B C 1
ATOM 1479 O O . GLU B 1 20 ? -4.836 -27.031 -1.017 1 93.56 20 GLU B O 1
ATOM 1484 N N . HIS B 1 21 ? -4.426 -25.438 -2.486 1 93.88 21 HIS B N 1
ATOM 1485 C CA . HIS B 1 21 ? -5.613 -24.703 -2.086 1 93.88 21 HIS B CA 1
ATOM 1486 C C . HIS B 1 21 ? -6.734 -24.859 -3.109 1 93.88 21 HIS B C 1
ATOM 1488 O O . HIS B 1 21 ? -7.75 -24.156 -3.039 1 93.88 21 HIS B O 1
ATOM 1494 N N . GLN B 1 22 ? -6.488 -25.75 -4.113 1 95.12 22 GLN B N 1
ATOM 1495 C CA . GLN B 1 22 ? -7.492 -26.094 -5.113 1 95.12 22 GLN B CA 1
ATOM 1496 C C . GLN B 1 22 ? -8.078 -24.828 -5.75 1 95.12 22 GLN B C 1
ATOM 1498 O O . GLN B 1 22 ? -9.305 -24.672 -5.797 1 95.12 22 GLN B O 1
ATOM 1503 N N . LEU B 1 23 ? -7.215 -24 -6.145 1 95 23 LEU B N 1
ATOM 1504 C CA . LEU B 1 23 ? -7.617 -22.719 -6.711 1 95 23 LEU B CA 1
ATOM 1505 C C . LEU B 1 23 ? -7.988 -22.875 -8.18 1 95 23 LEU B C 1
ATOM 1507 O O . LEU B 1 23 ? -7.363 -23.641 -8.914 1 95 23 LEU B O 1
ATOM 1511 N N . SER B 1 24 ? -9.039 -22.172 -8.516 1 93.81 24 SER B N 1
ATOM 1512 C CA . SER B 1 24 ? -9.391 -22.016 -9.922 1 93.81 24 SER B CA 1
ATOM 1513 C C . SER B 1 24 ? -9 -20.625 -10.445 1 93.81 24 SER B C 1
ATOM 1515 O O . SER B 1 24 ? -8.969 -19.656 -9.688 1 93.81 24 SER B O 1
ATOM 1517 N N . GLY B 1 25 ? -8.508 -20.484 -11.656 1 94 25 GLY B N 1
ATOM 1518 C CA . GLY B 1 25 ? -8.148 -19.203 -12.227 1 94 25 GLY B CA 1
ATOM 1519 C C . GLY B 1 25 ? -6.703 -18.812 -11.953 1 94 25 GLY B C 1
ATOM 1520 O O . GLY B 1 25 ? -5.891 -19.656 -11.57 1 94 25 GLY B O 1
ATOM 1521 N N . ASN B 1 26 ? -6.383 -17.5 -12.109 1 96.56 26 ASN B N 1
ATOM 1522 C CA . ASN B 1 26 ? -4.984 -17.109 -11.969 1 96.56 26 ASN B CA 1
ATOM 1523 C C . ASN B 1 26 ? -4.797 -16.109 -10.82 1 96.56 26 ASN B C 1
ATOM 1525 O O . ASN B 1 26 ? -3.678 -15.664 -10.562 1 96.56 26 ASN B O 1
ATOM 1529 N N . GLN B 1 27 ? -5.906 -15.742 -10.117 1 97.5 27 GLN B N 1
ATOM 1530 C CA . GLN B 1 27 ? -5.883 -14.898 -8.93 1 97.5 27 GLN B CA 1
ATOM 1531 C C . GLN B 1 27 ? -5.148 -13.586 -9.195 1 97.5 27 GLN B C 1
ATOM 1533 O O . GLN B 1 27 ? -4.426 -13.086 -8.336 1 97.5 27 GLN B O 1
ATOM 1538 N N . PHE B 1 28 ? -5.316 -13.039 -10.367 1 98.25 28 PHE B N 1
ATOM 1539 C CA . PHE B 1 28 ? -4.559 -11.867 -10.781 1 98.25 28 PHE B CA 1
ATOM 1540 C C . PHE B 1 28 ? -4.805 -10.703 -9.836 1 98.25 28 PHE B C 1
ATOM 1542 O O . PHE B 1 28 ? -3.859 -10.078 -9.344 1 98.25 28 PHE B O 1
ATOM 1549 N N . ASP B 1 29 ? -6.086 -10.391 -9.555 1 98.19 29 ASP B N 1
ATOM 1550 C CA . ASP B 1 29 ? -6.41 -9.227 -8.734 1 98.19 29 ASP B CA 1
ATOM 1551 C C . ASP B 1 29 ? -5.871 -9.383 -7.316 1 98.19 29 ASP B C 1
ATOM 1553 O O . ASP B 1 29 ? -5.391 -8.422 -6.719 1 98.19 29 ASP B O 1
ATOM 1557 N N . GLU B 1 30 ? -5.945 -10.562 -6.82 1 98.5 30 GLU B N 1
ATOM 1558 C CA . GLU B 1 30 ? -5.398 -10.836 -5.492 1 98.5 30 GLU B CA 1
ATOM 1559 C C . GLU B 1 30 ? -3.881 -10.672 -5.477 1 98.5 30 GLU B C 1
ATOM 1561 O O . GLU B 1 30 ? -3.32 -10.117 -4.527 1 98.5 30 GLU B O 1
ATOM 1566 N N . ARG B 1 31 ? -3.219 -11.133 -6.5 1 98.69 31 ARG B N 1
ATOM 1567 C CA . ARG B 1 31 ? -1.773 -10.969 -6.617 1 98.69 31 ARG B CA 1
ATOM 1568 C C . ARG B 1 31 ? -1.395 -9.5 -6.738 1 98.69 31 ARG B C 1
ATOM 1570 O O . ARG B 1 31 ? -0.384 -9.062 -6.184 1 98.69 31 ARG B O 1
ATOM 1577 N N . LEU B 1 32 ? -2.199 -8.797 -7.52 1 98.88 32 LEU B N 1
ATOM 1578 C CA . LEU B 1 32 ? -1.952 -7.371 -7.684 1 98.88 32 LEU B CA 1
ATOM 1579 C C . LEU B 1 32 ? -2.066 -6.641 -6.348 1 98.88 32 LEU B C 1
ATOM 1581 O O . LEU B 1 32 ? -1.21 -5.82 -6.008 1 98.88 32 LEU B O 1
ATOM 1585 N N . LEU B 1 33 ? -3.1 -6.926 -5.613 1 98.88 33 LEU B N 1
ATOM 1586 C CA . LEU B 1 33 ? -3.264 -6.312 -4.301 1 98.88 33 LEU B CA 1
ATOM 1587 C C . LEU B 1 33 ? -2.127 -6.711 -3.369 1 98.88 33 LEU B C 1
ATOM 1589 O O . LEU B 1 33 ? -1.636 -5.891 -2.592 1 98.88 33 LEU B O 1
ATOM 1593 N N . ALA B 1 34 ? -1.703 -7.965 -3.463 1 98.81 34 ALA B N 1
ATOM 1594 C CA . ALA B 1 34 ? -0.573 -8.422 -2.658 1 98.81 34 ALA B CA 1
ATOM 1595 C C . ALA B 1 34 ? 0.677 -7.594 -2.949 1 98.81 34 ALA B C 1
ATOM 1597 O O . ALA B 1 34 ? 1.402 -7.211 -2.027 1 98.81 34 ALA B O 1
ATOM 1598 N N . LEU B 1 35 ? 0.91 -7.328 -4.18 1 98.88 35 LEU B N 1
ATOM 1599 C CA . LEU B 1 35 ? 2.062 -6.516 -4.555 1 98.88 35 LEU B CA 1
ATOM 1600 C C . LEU B 1 35 ? 1.963 -5.121 -3.945 1 98.88 35 LEU B C 1
ATOM 1602 O O . LEU B 1 35 ? 2.947 -4.594 -3.422 1 98.88 35 LEU B O 1
ATOM 1606 N N . LEU B 1 36 ? 0.806 -4.5 -4.031 1 98.94 36 LEU B N 1
ATOM 1607 C CA . LEU B 1 36 ? 0.59 -3.176 -3.459 1 98.94 36 LEU B CA 1
ATOM 1608 C C . LEU B 1 36 ? 0.824 -3.188 -1.952 1 98.94 36 LEU B C 1
ATOM 1610 O O . LEU B 1 36 ? 1.438 -2.268 -1.407 1 98.94 36 LEU B O 1
ATOM 1614 N N . VAL B 1 37 ? 0.367 -4.234 -1.305 1 98.88 37 VAL B N 1
ATOM 1615 C CA . VAL B 1 37 ? 0.547 -4.379 0.135 1 98.88 37 VAL B CA 1
ATOM 1616 C C . VAL B 1 37 ? 2.033 -4.512 0.46 1 98.88 37 VAL B C 1
ATOM 1618 O O . VAL B 1 37 ? 2.547 -3.824 1.345 1 98.88 37 VAL B O 1
ATOM 1621 N N . GLU B 1 38 ? 2.729 -5.352 -0.265 1 98.75 38 GLU B N 1
ATOM 1622 C CA . GLU B 1 38 ? 4.156 -5.539 -0.019 1 98.75 38 GLU B CA 1
ATOM 1623 C C . GLU B 1 38 ? 4.934 -4.254 -0.286 1 98.75 38 GLU B C 1
ATOM 1625 O O . GLU B 1 38 ? 5.926 -3.969 0.391 1 98.75 38 GLU B O 1
ATOM 1630 N N . LEU B 1 39 ? 4.547 -3.572 -1.32 1 98.81 39 LEU B N 1
ATOM 1631 C CA . LEU B 1 39 ? 5.176 -2.287 -1.604 1 98.81 39 LEU B CA 1
ATOM 1632 C C . LEU B 1 39 ? 5 -1.326 -0.433 1 98.81 39 LEU B C 1
ATOM 1634 O O . LEU B 1 39 ? 5.93 -0.595 -0.081 1 98.81 39 LEU B O 1
ATOM 1638 N N . GLY B 1 40 ? 3.811 -1.292 0.142 1 98.81 40 GLY B N 1
ATOM 1639 C CA . GLY B 1 40 ? 3.582 -0.502 1.342 1 98.81 40 GLY B CA 1
ATOM 1640 C C . GLY B 1 40 ? 4.453 -0.924 2.51 1 98.81 40 GLY B C 1
ATOM 1641 O O . GLY B 1 40 ? 4.977 -0.078 3.238 1 98.81 40 GLY B O 1
ATOM 1642 N N . GLU B 1 41 ? 4.586 -2.221 2.703 1 98.75 41 GLU B N 1
ATOM 1643 C CA . GLU B 1 41 ? 5.445 -2.725 3.77 1 98.75 41 GLU B CA 1
ATOM 1644 C C . GLU B 1 41 ? 6.895 -2.303 3.555 1 98.75 41 GLU B C 1
ATOM 1646 O O . GLU B 1 41 ? 7.586 -1.934 4.504 1 98.75 41 GLU B O 1
ATOM 1651 N N . LEU B 1 42 ? 7.312 -2.418 2.357 1 98.81 42 LEU B N 1
ATOM 1652 C CA . LEU B 1 42 ? 8.672 -1.988 2.029 1 98.81 42 LEU B CA 1
ATOM 1653 C C . LEU B 1 42 ? 8.852 -0.505 2.328 1 98.81 42 LEU B C 1
ATOM 1655 O O . LEU B 1 42 ? 9.828 -0.117 2.982 1 98.81 42 LEU B O 1
ATOM 1659 N N . ALA B 1 43 ? 7.949 0.34 1.854 1 98.81 43 ALA B N 1
ATOM 1660 C CA . ALA B 1 43 ? 8.016 1.774 2.119 1 98.81 43 ALA B CA 1
ATOM 1661 C C . ALA B 1 43 ? 8.07 2.055 3.617 1 98.81 43 ALA B C 1
ATOM 1663 O O . ALA B 1 43 ? 8.852 2.895 4.07 1 98.81 43 ALA B O 1
ATOM 1664 N N . ASN B 1 44 ? 7.254 1.314 4.367 1 98.62 44 ASN B N 1
ATOM 1665 C CA . ASN B 1 44 ? 7.211 1.511 5.812 1 98.62 44 ASN B CA 1
ATOM 1666 C C . ASN B 1 44 ? 8.578 1.28 6.453 1 98.62 44 ASN B C 1
ATOM 1668 O O . ASN B 1 44 ? 8.969 2.012 7.363 1 98.62 44 ASN B O 1
ATOM 1672 N N . GLU B 1 45 ? 9.25 0.275 5.977 1 98.56 45 GLU B N 1
ATOM 1673 C CA . GLU B 1 45 ? 10.555 -0.06 6.547 1 98.56 45 GLU B CA 1
ATOM 1674 C C . GLU B 1 45 ? 11.594 0.999 6.203 1 98.56 45 GLU B C 1
ATOM 1676 O O . GLU B 1 45 ? 12.555 1.205 6.953 1 98.56 45 GLU B O 1
ATOM 1681 N N . THR B 1 46 ? 11.469 1.697 5.07 1 98.44 46 THR B N 1
ATOM 1682 C CA . THR B 1 46 ? 12.422 2.73 4.688 1 98.44 46 THR B CA 1
ATOM 1683 C C . THR B 1 46 ? 12.18 4.012 5.48 1 98.44 46 THR B C 1
ATOM 1685 O O . THR B 1 46 ? 13.102 4.812 5.668 1 98.44 46 THR B O 1
ATOM 1688 N N . ARG B 1 47 ? 10.883 4.23 5.879 1 97.81 47 ARG B N 1
ATOM 1689 C CA . ARG B 1 47 ? 10.445 5.371 6.676 1 97.81 47 ARG B CA 1
ATOM 1690 C C . ARG B 1 47 ? 10.742 6.684 5.961 1 97.81 47 ARG B C 1
ATOM 1692 O O . ARG B 1 47 ? 10.812 7.738 6.594 1 97.81 47 ARG B O 1
ATOM 1699 N N . SER B 1 48 ? 10.992 6.609 4.641 1 97.25 48 SER B N 1
ATOM 1700 C CA . SER B 1 48 ? 11.391 7.781 3.863 1 97.25 48 SER B CA 1
ATOM 1701 C C . SER B 1 48 ? 10.312 8.859 3.889 1 97.25 48 SER B C 1
ATOM 1703 O O . SER B 1 48 ? 10.609 10.039 3.707 1 97.25 48 SER B O 1
ATOM 1705 N N . PHE B 1 49 ? 9.055 8.484 4.109 1 98 49 PHE B N 1
ATOM 1706 C CA . PHE B 1 49 ? 7.934 9.406 4.012 1 98 49 PHE B CA 1
ATOM 1707 C C . PHE B 1 49 ? 7.543 9.938 5.387 1 98 49 PHE B C 1
ATOM 1709 O O . PHE B 1 49 ? 6.699 10.828 5.5 1 98 49 PHE B O 1
ATOM 1716 N N . LYS B 1 50 ? 8.117 9.383 6.387 1 97.5 50 LYS B N 1
ATOM 1717 C CA . LYS B 1 50 ? 7.668 9.664 7.746 1 97.5 50 LYS B CA 1
ATOM 1718 C C . LYS B 1 50 ? 8.312 10.945 8.289 1 97.5 50 LYS B C 1
ATOM 1720 O O . LYS B 1 50 ? 9.062 10.898 9.266 1 97.5 50 LYS B O 1
ATOM 1725 N N . PHE B 1 51 ? 7.914 12.047 7.773 1 96 51 PHE B N 1
ATOM 1726 C CA . PHE B 1 51 ? 8.461 13.344 8.141 1 96 51 PHE B CA 1
ATOM 1727 C C . PHE B 1 51 ? 8.125 13.688 9.594 1 96 51 PHE B C 1
ATOM 1729 O O . PHE B 1 51 ? 8.742 14.57 10.188 1 96 51 PHE B O 1
ATOM 1736 N N . TRP B 1 52 ? 7.215 13.039 10.156 1 95.44 52 TRP B N 1
ATOM 1737 C CA . TRP B 1 52 ? 6.758 13.305 11.516 1 95.44 52 TRP B CA 1
ATOM 1738 C C . TRP B 1 52 ? 7.539 12.477 12.531 1 95.44 52 TRP B C 1
ATOM 1740 O O . TRP B 1 52 ? 7.293 12.555 13.734 1 95.44 52 TRP B O 1
ATOM 1750 N N . SER B 1 53 ? 8.367 11.562 12.078 1 92.38 53 SER B N 1
ATOM 1751 C CA . SER B 1 53 ? 9.125 10.648 12.938 1 92.38 53 SER B CA 1
ATOM 1752 C C . SER B 1 53 ? 10.625 10.914 12.836 1 92.38 53 SER B C 1
ATOM 1754 O O . SER B 1 53 ? 11.133 11.227 11.75 1 92.38 53 SER B O 1
ATOM 1756 N N . THR B 1 54 ? 11.391 10.742 13.906 1 91.19 54 THR B N 1
ATOM 1757 C CA . THR B 1 54 ? 12.836 10.938 13.922 1 91.19 54 THR B CA 1
ATOM 1758 C C . THR B 1 54 ? 13.57 9.609 13.773 1 91.19 54 THR B C 1
ATOM 1760 O O . THR B 1 54 ? 14.789 9.578 13.617 1 91.19 54 THR B O 1
ATOM 1763 N N . LYS B 1 55 ? 12.805 8.586 13.781 1 93.38 55 LYS B N 1
ATOM 1764 C CA . LYS B 1 55 ? 13.406 7.266 13.617 1 93.38 55 LYS B CA 1
ATOM 1765 C C . LYS B 1 55 ? 13.906 7.062 12.195 1 93.38 55 LYS B C 1
ATOM 1767 O O . LYS B 1 55 ? 13.258 7.477 11.234 1 93.38 55 LYS B O 1
ATOM 1772 N N . GLY B 1 56 ? 14.969 6.453 12.07 1 94.62 56 GLY B N 1
ATOM 1773 C CA . GLY B 1 56 ? 15.508 6.121 10.758 1 94.62 56 GLY B CA 1
ATOM 1774 C C . GLY B 1 56 ? 14.938 4.84 10.188 1 94.62 56 GLY B C 1
ATOM 1775 O O . GLY B 1 56 ? 14.047 4.23 10.781 1 94.62 56 GLY B O 1
ATOM 1776 N N . PRO B 1 57 ? 15.484 4.473 9.016 1 97.75 57 PRO B N 1
ATOM 1777 C CA . PRO B 1 57 ? 15 3.25 8.367 1 97.75 57 PRO B CA 1
ATOM 1778 C C . PRO B 1 57 ? 15.359 1.988 9.156 1 97.75 57 PRO B C 1
ATOM 1780 O O . PRO B 1 57 ? 16.25 2.021 10.008 1 97.75 57 PRO B O 1
ATOM 1783 N N . SER B 1 58 ? 14.625 0.911 8.867 1 98.31 58 SER B N 1
ATOM 1784 C CA . SER B 1 58 ? 14.977 -0.404 9.391 1 98.31 58 SER B CA 1
ATOM 1785 C C . SER B 1 58 ? 16.328 -0.867 8.859 1 98.31 58 SER B C 1
ATOM 1787 O O . SER B 1 58 ? 16.859 -0.297 7.902 1 98.31 58 SER B O 1
ATOM 1789 N N . PRO B 1 59 ? 16.891 -1.876 9.539 1 98 59 PRO B N 1
ATOM 1790 C CA . PRO B 1 59 ? 18.141 -2.451 9.016 1 98 59 PRO B CA 1
ATOM 1791 C C . PRO B 1 59 ? 18 -2.938 7.578 1 98 59 PRO B C 1
ATOM 1793 O O . PRO B 1 59 ? 16.922 -3.365 7.168 1 98 59 PRO B O 1
ATOM 1796 N N . GLN B 1 60 ? 19.078 -2.889 6.871 1 97 60 GLN B N 1
ATOM 1797 C CA . GLN B 1 60 ? 19.094 -3.176 5.441 1 97 60 GLN B CA 1
ATOM 1798 C C . GLN B 1 60 ? 18.547 -4.57 5.148 1 97 60 GLN B C 1
ATOM 1800 O O . GLN B 1 60 ? 17.906 -4.789 4.117 1 97 60 GLN B O 1
ATOM 1805 N N . ASP B 1 61 ? 18.828 -5.512 6.016 1 97.12 61 ASP B N 1
ATOM 1806 C CA . ASP B 1 61 ? 18.359 -6.879 5.781 1 97.12 61 ASP B CA 1
ATOM 1807 C C . ASP B 1 61 ? 16.828 -6.953 5.828 1 97.12 61 ASP B C 1
ATOM 1809 O O . ASP B 1 61 ? 16.219 -7.727 5.09 1 97.12 61 ASP B O 1
ATOM 1813 N N . VAL B 1 62 ? 16.203 -6.172 6.707 1 97.88 62 VAL B N 1
ATOM 1814 C CA . VAL B 1 62 ? 14.742 -6.109 6.781 1 97.88 62 VAL B CA 1
ATOM 1815 C C . VAL B 1 62 ? 14.188 -5.477 5.508 1 97.88 62 VAL B C 1
ATOM 1817 O O . VAL B 1 62 ? 13.211 -5.973 4.941 1 97.88 62 VAL B O 1
ATOM 1820 N N . ILE B 1 63 ? 14.82 -4.422 5.055 1 98.38 63 ILE B N 1
ATOM 1821 C CA . ILE B 1 63 ? 14.406 -3.74 3.83 1 98.38 63 ILE B CA 1
ATOM 1822 C C . ILE B 1 63 ? 14.555 -4.684 2.639 1 98.38 63 ILE B C 1
ATOM 1824 O O . ILE B 1 63 ? 13.656 -4.781 1.802 1 98.38 63 ILE B O 1
ATOM 1828 N N . LEU B 1 64 ? 15.648 -5.391 2.586 1 98.12 64 LEU B N 1
ATOM 1829 C CA . LEU B 1 64 ? 15.898 -6.344 1.512 1 98.12 64 LEU B CA 1
ATOM 1830 C C . LEU B 1 64 ? 14.844 -7.441 1.499 1 98.12 64 LEU B C 1
ATOM 1832 O O . LEU B 1 64 ? 14.359 -7.836 0.433 1 98.12 64 LEU B O 1
ATOM 1836 N N . GLU B 1 65 ? 14.438 -7.918 2.652 1 97 65 GLU B N 1
ATOM 1837 C CA . GLU B 1 65 ? 13.422 -8.969 2.748 1 97 65 GLU B CA 1
ATOM 1838 C C . GLU B 1 65 ? 12.086 -8.492 2.193 1 97 65 GLU B C 1
ATOM 1840 O O . GLU B 1 65 ? 11.422 -9.227 1.454 1 97 65 GLU B O 1
ATOM 1845 N N . GLU B 1 66 ? 11.688 -7.309 2.615 1 98 66 GLU B N 1
ATOM 1846 C CA . GLU B 1 66 ? 10.438 -6.754 2.105 1 98 66 GLU B CA 1
ATOM 1847 C C . GLU B 1 66 ? 10.523 -6.496 0.603 1 98 66 GLU B C 1
ATOM 1849 O O . GLU B 1 66 ? 9.539 -6.672 -0.118 1 98 66 GLU B O 1
ATOM 1854 N N . TYR B 1 67 ? 11.711 -6.07 0.157 1 98.62 67 TYR B N 1
ATOM 1855 C CA . TYR B 1 67 ? 11.914 -5.809 -1.264 1 98.62 67 TYR B CA 1
ATOM 1856 C C . TYR B 1 67 ? 11.68 -7.066 -2.09 1 98.62 67 TYR B C 1
ATOM 1858 O O . TYR B 1 67 ? 11 -7.023 -3.121 1 98.62 67 TYR B O 1
ATOM 1866 N N . VAL B 1 68 ? 12.141 -8.125 -1.652 1 98.25 68 VAL B N 1
ATOM 1867 C CA . VAL B 1 68 ? 12.086 -9.359 -2.426 1 98.25 68 VAL B CA 1
ATOM 1868 C C . VAL B 1 68 ? 10.664 -9.922 -2.398 1 98.25 68 VAL B C 1
ATOM 1870 O O . VAL B 1 68 ? 10.234 -10.602 -3.338 1 98.25 68 VAL B O 1
ATOM 1873 N N . ASP B 1 69 ? 9.883 -9.625 -1.344 1 98.31 69 ASP B N 1
ATOM 1874 C CA . ASP B 1 69 ? 8.477 -9.992 -1.367 1 98.31 69 ASP B CA 1
ATOM 1875 C C . ASP B 1 69 ? 7.766 -9.383 -2.574 1 98.31 69 ASP B C 1
ATOM 1877 O O . ASP B 1 69 ? 6.883 -10.008 -3.166 1 98.31 69 ASP B O 1
ATOM 1881 N N . GLY B 1 70 ? 8.156 -8.156 -2.896 1 98.5 70 GLY B N 1
ATOM 1882 C CA . GLY B 1 70 ? 7.629 -7.527 -4.098 1 98.5 70 GLY B CA 1
ATOM 1883 C C . GLY B 1 70 ? 8.023 -8.258 -5.371 1 98.5 70 GLY B C 1
ATOM 1884 O O . GLY B 1 70 ? 7.203 -8.422 -6.277 1 98.5 70 GLY B O 1
ATOM 1885 N N . ILE B 1 71 ? 9.258 -8.703 -5.406 1 98.06 71 ILE B N 1
ATOM 1886 C CA . ILE B 1 71 ? 9.734 -9.445 -6.566 1 98.06 71 ILE B CA 1
ATOM 1887 C C . ILE B 1 71 ? 8.898 -10.711 -6.742 1 98.06 71 ILE B C 1
ATOM 1889 O O . ILE B 1 71 ? 8.523 -11.062 -7.863 1 98.06 71 ILE B O 1
ATOM 1893 N N . HIS B 1 72 ? 8.625 -11.359 -5.633 1 97.81 72 HIS B N 1
ATOM 1894 C CA . HIS B 1 72 ? 7.805 -12.57 -5.664 1 97.81 72 HIS B CA 1
ATOM 1895 C C . HIS B 1 72 ? 6.492 -12.328 -6.398 1 97.81 72 HIS B C 1
ATOM 1897 O O . HIS B 1 72 ? 6.133 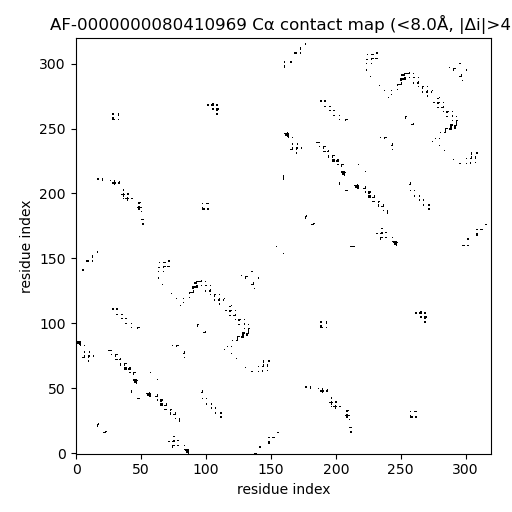-13.078 -7.309 1 97.81 72 HIS B O 1
ATOM 1903 N N . PHE B 1 73 ? 5.777 -11.328 -6.035 1 98.62 73 PHE B N 1
ATOM 1904 C CA . PHE B 1 73 ? 4.453 -11.094 -6.598 1 98.62 73 PHE B CA 1
ATOM 1905 C C . PHE B 1 73 ? 4.555 -10.508 -8 1 98.62 73 PHE B C 1
ATOM 1907 O O . PHE B 1 73 ? 3.689 -10.75 -8.844 1 98.62 73 PHE B O 1
ATOM 1914 N N . LEU B 1 74 ? 5.633 -9.734 -8.266 1 98.62 74 LEU B N 1
ATOM 1915 C CA . LEU B 1 74 ? 5.867 -9.281 -9.633 1 98.62 74 LEU B CA 1
ATOM 1916 C C . LEU B 1 74 ? 6.031 -10.469 -10.578 1 98.62 74 LEU B C 1
ATOM 1918 O O . LEU B 1 74 ? 5.434 -10.5 -11.656 1 98.62 74 LEU B O 1
ATOM 1922 N N . LEU B 1 75 ? 6.844 -11.445 -10.195 1 98.56 75 LEU B N 1
ATOM 1923 C CA . LEU B 1 75 ? 7.035 -12.648 -11 1 98.56 75 LEU B CA 1
ATOM 1924 C C . LEU B 1 75 ? 5.727 -13.422 -11.141 1 98.56 75 LEU B C 1
ATOM 1926 O O . LEU B 1 75 ? 5.391 -13.883 -12.234 1 98.56 75 LEU B O 1
ATOM 1930 N N . SER B 1 76 ? 5 -13.523 -10.055 1 98.5 76 SER B N 1
ATOM 1931 C CA . SER B 1 76 ? 3.729 -14.242 -10.062 1 98.5 76 SER B CA 1
ATOM 1932 C C . SER B 1 76 ? 2.734 -13.602 -11.023 1 98.5 76 SER B C 1
ATOM 1934 O O . SER B 1 76 ? 1.987 -14.297 -11.711 1 98.5 76 SER B O 1
ATOM 1936 N N . LEU B 1 77 ? 2.689 -12.297 -11.031 1 98.75 77 LEU B N 1
ATOM 1937 C CA . LEU B 1 77 ? 1.82 -11.57 -11.953 1 98.75 77 LEU B CA 1
ATOM 1938 C C . LEU B 1 77 ? 2.229 -11.828 -13.398 1 98.75 77 LEU B C 1
ATOM 1940 O O . LEU B 1 77 ? 1.372 -12.039 -14.258 1 98.75 77 LEU B O 1
ATOM 1944 N N . GLY B 1 78 ? 3.549 -11.727 -13.664 1 98.5 78 GLY B N 1
ATOM 1945 C CA . GLY B 1 78 ? 4.035 -12.055 -14.992 1 98.5 78 GLY B CA 1
ATOM 1946 C C . GLY B 1 78 ? 3.66 -13.453 -15.438 1 98.5 78 GLY B C 1
ATOM 1947 O O . GLY B 1 78 ? 3.246 -13.656 -16.578 1 98.5 78 GLY B O 1
ATOM 1948 N N . LEU B 1 79 ? 3.814 -14.453 -14.57 1 98.5 79 LEU B N 1
ATOM 1949 C CA . LEU B 1 79 ? 3.453 -15.836 -14.859 1 98.5 79 LEU B CA 1
ATOM 1950 C C . LEU B 1 79 ? 1.963 -15.953 -15.156 1 98.5 79 LEU B C 1
ATOM 1952 O O . LEU B 1 79 ? 1.569 -16.656 -16.094 1 98.5 79 LEU B O 1
ATOM 1956 N N . ALA B 1 80 ? 1.162 -15.289 -14.367 1 97.81 80 ALA B N 1
ATOM 1957 C CA . ALA B 1 80 ? -0.289 -15.352 -14.516 1 97.81 80 ALA B CA 1
ATOM 1958 C C . ALA B 1 80 ? -0.715 -14.898 -15.914 1 97.81 80 ALA B C 1
ATOM 1960 O O . ALA B 1 80 ? -1.736 -15.344 -16.438 1 97.81 80 ALA B O 1
ATOM 1961 N N . LEU B 1 81 ? 0.077 -14.023 -16.531 1 98.19 81 LEU B N 1
ATOM 1962 C CA . LEU B 1 81 ? -0.327 -13.438 -17.797 1 98.19 81 LEU B CA 1
ATOM 1963 C C . LEU B 1 81 ? 0.557 -13.945 -18.938 1 98.19 81 LEU B C 1
ATOM 1965 O O . LEU B 1 81 ? 0.373 -13.555 -20.094 1 98.19 81 LEU B O 1
ATOM 1969 N N . GLY B 1 82 ? 1.545 -14.75 -18.594 1 97.88 82 GLY B N 1
ATOM 1970 C CA . GLY B 1 82 ? 2.447 -15.289 -19.594 1 97.88 82 GLY B CA 1
ATOM 1971 C C . GLY B 1 82 ? 3.479 -14.281 -20.078 1 97.88 82 GLY B C 1
ATOM 1972 O O . GLY B 1 82 ? 3.828 -14.25 -21.25 1 97.88 82 GLY B O 1
ATOM 1973 N N . TYR B 1 83 ? 3.936 -13.383 -19.188 1 97.75 83 TYR B N 1
ATOM 1974 C CA . TYR B 1 83 ? 4.852 -12.312 -19.562 1 97.75 83 TYR B CA 1
ATOM 1975 C C . TYR B 1 83 ? 6.273 -12.625 -19.109 1 97.75 83 TYR B C 1
ATOM 1977 O O . TYR B 1 83 ? 7.086 -11.719 -18.906 1 97.75 83 TYR B O 1
ATOM 1985 N N . GLU B 1 84 ? 6.629 -13.859 -18.938 1 96.06 84 GLU B N 1
ATOM 1986 C CA . GLU B 1 84 ? 7.98 -14.242 -18.547 1 96.06 84 GLU B CA 1
ATOM 1987 C C . GLU B 1 84 ? 9.016 -13.703 -19.531 1 96.06 84 GLU B C 1
ATOM 1989 O O . GLU B 1 84 ? 8.758 -13.633 -20.734 1 96.06 84 GLU B O 1
ATOM 1994 N N . ARG B 1 85 ? 10.141 -13.344 -18.953 1 93.69 85 ARG B N 1
ATOM 1995 C CA . ARG B 1 85 ? 11.266 -12.836 -19.734 1 93.69 85 ARG B CA 1
ATOM 1996 C C . ARG B 1 85 ? 12.586 -13.344 -19.172 1 93.69 85 ARG B C 1
ATOM 1998 O O . ARG B 1 85 ? 12.656 -13.797 -18.031 1 93.69 85 ARG B O 1
ATOM 2005 N N . ASP B 1 86 ? 13.633 -13.219 -20 1 93.56 86 ASP B N 1
ATOM 2006 C CA . ASP B 1 86 ? 14.953 -13.656 -19.562 1 93.56 86 ASP B CA 1
ATOM 2007 C C . ASP B 1 86 ? 15.758 -12.492 -19 1 93.56 86 ASP B C 1
ATOM 2009 O O . ASP B 1 86 ? 16.781 -12.703 -18.344 1 93.56 86 ASP B O 1
ATOM 2013 N N . SER B 1 87 ? 15.312 -11.297 -19.312 1 92 87 SER B N 1
ATOM 2014 C CA . SER B 1 87 ? 15.992 -10.117 -18.797 1 92 87 SER B CA 1
ATOM 2015 C C . SER B 1 87 ? 15.055 -8.914 -18.734 1 92 87 SER B C 1
ATOM 2017 O O . SER B 1 87 ? 14.047 -8.875 -19.453 1 92 87 SER B O 1
ATOM 2019 N N . PHE B 1 88 ? 15.344 -8.023 -17.812 1 91.38 88 PHE B N 1
ATOM 2020 C CA . PHE B 1 88 ? 14.688 -6.727 -17.734 1 91.38 88 PHE B CA 1
ATOM 2021 C C . PHE B 1 88 ? 15.719 -5.602 -17.75 1 91.38 88 PHE B C 1
ATOM 2023 O O . PHE B 1 88 ? 16.859 -5.777 -17.312 1 91.38 88 PHE B O 1
ATOM 2030 N N . PRO B 1 89 ? 15.328 -4.543 -18.312 1 82.06 89 PRO B N 1
ATOM 2031 C CA . PRO B 1 89 ? 16.281 -3.434 -18.375 1 82.06 89 PRO B CA 1
ATOM 2032 C C . PRO B 1 89 ? 16.703 -2.953 -16.984 1 82.06 89 PRO B C 1
ATOM 2034 O O . PRO B 1 89 ? 15.906 -2.971 -16.047 1 82.06 89 PRO B O 1
ATOM 2037 N N . ALA B 1 90 ? 18.078 -2.646 -16.984 1 73.19 90 ALA B N 1
ATOM 2038 C CA . ALA B 1 90 ? 18.578 -2.02 -15.758 1 73.19 90 ALA B CA 1
ATOM 2039 C C . ALA B 1 90 ? 18.094 -0.574 -15.648 1 73.19 90 ALA B C 1
ATOM 2041 O O . ALA B 1 90 ? 18.031 0.144 -16.656 1 73.19 90 ALA B O 1
ATOM 2042 N N . GLY B 1 91 ? 17.5 -0.311 -14.555 1 70.56 91 GLY B N 1
ATOM 2043 C CA . GLY B 1 91 ? 17.047 1.067 -14.43 1 70.56 91 GLY B CA 1
ATOM 2044 C C . GLY B 1 91 ? 18.062 1.959 -13.727 1 70.56 91 GLY B C 1
ATOM 2045 O O . GLY B 1 91 ? 19.125 1.496 -13.305 1 70.56 91 GLY B O 1
ATOM 2046 N N . SER B 1 92 ? 17.906 3.307 -14.023 1 81.81 92 SER B N 1
ATOM 2047 C CA . SER B 1 92 ? 18.641 4.293 -13.242 1 81.81 92 SER B CA 1
ATOM 2048 C C . SER B 1 92 ? 17.969 4.57 -11.906 1 81.81 92 SER B C 1
ATOM 2050 O O . SER B 1 92 ? 16.75 4.375 -11.773 1 81.81 92 SER B O 1
ATOM 2052 N N . SER B 1 93 ? 18.766 5.008 -10.891 1 85.12 93 SER B N 1
ATOM 2053 C CA . SER B 1 93 ? 18.219 5.293 -9.57 1 85.12 93 SER B CA 1
ATOM 2054 C C . SER B 1 93 ? 17.328 6.535 -9.586 1 85.12 93 SER B C 1
ATOM 2056 O O . SER B 1 93 ? 17.516 7.422 -10.43 1 85.12 93 SER B O 1
ATOM 2058 N N . TYR B 1 94 ? 16.297 6.406 -8.75 1 89.56 94 TYR B N 1
ATOM 2059 C CA . TYR B 1 94 ? 15.5 7.598 -8.484 1 89.56 94 TYR B CA 1
ATOM 2060 C C . TYR B 1 94 ? 16.266 8.578 -7.605 1 89.56 94 TYR B C 1
ATOM 2062 O O . TYR B 1 94 ? 17.25 8.211 -6.957 1 89.56 94 TYR B O 1
ATOM 2070 N N . LEU B 1 95 ? 15.828 9.812 -7.699 1 86 95 LEU B N 1
ATOM 2071 C CA . LEU B 1 95 ? 16.469 10.828 -6.871 1 86 95 LEU B CA 1
ATOM 2072 C C . LEU B 1 95 ? 16.109 10.648 -5.402 1 86 95 LEU B C 1
ATOM 2074 O O . LEU B 1 95 ? 16.922 10.898 -4.52 1 86 95 LEU B O 1
ATOM 2078 N N . ASP B 1 96 ? 14.883 10.258 -5.145 1 94.31 96 ASP B N 1
ATOM 2079 C CA . ASP B 1 96 ? 14.438 10.078 -3.766 1 94.31 96 ASP B CA 1
ATOM 2080 C C . ASP B 1 96 ? 13.484 8.891 -3.648 1 94.31 96 ASP B C 1
ATOM 2082 O O . ASP B 1 96 ? 12.719 8.609 -4.57 1 94.31 96 ASP B O 1
ATOM 2086 N N . ALA B 1 97 ? 13.586 8.227 -2.451 1 96.88 97 ALA B N 1
ATOM 2087 C CA . ALA B 1 97 ? 12.859 6.984 -2.227 1 96.88 97 ALA B CA 1
ATOM 2088 C C . ALA B 1 97 ? 11.352 7.215 -2.275 1 96.88 97 ALA B C 1
ATOM 2090 O O . ALA B 1 97 ? 10.609 6.391 -2.811 1 96.88 97 ALA B O 1
ATOM 2091 N N . THR B 1 98 ? 10.891 8.328 -1.704 1 98.06 98 THR B N 1
ATOM 2092 C CA . THR B 1 98 ? 9.461 8.617 -1.677 1 98.06 98 THR B CA 1
ATOM 2093 C C . THR B 1 98 ? 8.906 8.75 -3.094 1 98.06 98 THR B C 1
ATOM 2095 O O . THR B 1 98 ? 7.891 8.141 -3.432 1 98.06 98 THR B O 1
ATOM 2098 N N . ASP B 1 99 ? 9.625 9.445 -3.896 1 96.94 99 ASP B N 1
ATOM 2099 C CA . ASP B 1 99 ? 9.219 9.602 -5.289 1 96.94 99 ASP B CA 1
ATOM 2100 C C . ASP B 1 99 ? 9.227 8.258 -6.016 1 96.94 99 ASP B C 1
ATOM 2102 O O . ASP B 1 99 ? 8.352 7.984 -6.836 1 96.94 99 ASP B O 1
ATOM 2106 N N . ALA B 1 100 ? 10.211 7.496 -5.773 1 97.94 100 ALA B N 1
ATOM 2107 C CA . ALA B 1 100 ? 10.32 6.18 -6.398 1 97.94 100 ALA B CA 1
ATOM 2108 C C . ALA B 1 100 ? 9.117 5.305 -6.039 1 97.94 100 ALA B C 1
ATOM 2110 O O . ALA B 1 100 ? 8.523 4.664 -6.91 1 97.94 100 ALA B O 1
ATOM 2111 N N . PHE B 1 101 ? 8.766 5.301 -4.742 1 98.81 101 PHE B N 1
ATOM 2112 C CA . PHE B 1 101 ? 7.629 4.5 -4.293 1 98.81 101 PHE B CA 1
ATOM 2113 C C . PHE B 1 101 ? 6.34 4.957 -4.969 1 98.81 101 PHE B C 1
ATOM 2115 O O . PHE B 1 101 ? 5.555 4.129 -5.438 1 98.81 101 PHE B O 1
ATOM 2122 N N . LEU B 1 102 ? 6.121 6.25 -4.988 1 98.62 102 LEU B N 1
ATOM 2123 C CA . LEU B 1 102 ? 4.902 6.77 -5.605 1 98.62 102 LEU B CA 1
ATOM 2124 C C . LEU B 1 102 ? 4.832 6.379 -7.078 1 98.62 102 LEU B C 1
ATOM 2126 O O . LEU B 1 102 ? 3.764 6.023 -7.578 1 98.62 102 LEU B O 1
ATOM 2130 N N . ASP B 1 103 ? 5.945 6.445 -7.766 1 98.19 103 ASP B N 1
ATOM 2131 C CA . ASP B 1 103 ? 5.992 6.055 -9.172 1 98.19 103 ASP B CA 1
ATOM 2132 C C . ASP B 1 103 ? 5.648 4.578 -9.344 1 98.19 103 ASP B C 1
ATOM 2134 O O . ASP B 1 103 ? 4.883 4.211 -10.242 1 98.19 103 ASP B O 1
ATOM 2138 N N . VAL B 1 104 ? 6.223 3.734 -8.531 1 98.62 104 VAL B N 1
ATOM 2139 C CA . VAL B 1 104 ? 5.984 2.299 -8.641 1 98.62 104 VAL B CA 1
ATOM 2140 C C . VAL B 1 104 ? 4.52 1.995 -8.32 1 98.62 104 VAL B C 1
ATOM 2142 O O . VAL B 1 104 ? 3.881 1.199 -9.008 1 98.62 104 VAL B O 1
ATOM 2145 N N . PHE B 1 105 ? 3.934 2.641 -7.25 1 98.88 105 PHE B N 1
ATOM 2146 C CA . PHE B 1 105 ? 2.514 2.459 -6.969 1 98.88 105 PHE B CA 1
ATOM 2147 C C . PHE B 1 105 ? 1.673 2.799 -8.195 1 98.88 105 PHE B C 1
ATOM 2149 O O . PHE B 1 105 ? 0.736 2.074 -8.531 1 98.88 105 PHE B O 1
ATOM 2156 N N . ARG B 1 106 ? 1.998 3.881 -8.836 1 98.44 106 ARG B N 1
ATOM 2157 C CA . ARG B 1 106 ? 1.267 4.297 -10.031 1 98.44 106 ARG B CA 1
ATOM 2158 C C . ARG B 1 106 ? 1.382 3.254 -11.133 1 98.44 106 ARG B C 1
ATOM 2160 O O . ARG B 1 106 ? 0.385 2.898 -11.766 1 98.44 106 ARG B O 1
ATOM 2167 N N . LYS B 1 107 ? 2.492 2.771 -11.352 1 98.5 107 LYS B N 1
ATOM 2168 C CA . LYS B 1 107 ? 2.715 1.815 -12.43 1 98.5 107 LYS B CA 1
ATOM 2169 C C . LYS B 1 107 ? 2.061 0.472 -12.125 1 98.5 107 LYS B C 1
ATOM 2171 O O . LYS B 1 107 ? 1.591 -0.22 -13.031 1 98.5 107 LYS B O 1
ATOM 2176 N N . VAL B 1 108 ? 2.061 0.077 -10.836 1 98.88 108 VAL B N 1
ATOM 2177 C CA . VAL B 1 108 ? 1.338 -1.136 -10.469 1 98.88 108 VAL B CA 1
ATOM 2178 C C . VAL B 1 108 ? -0.142 -0.98 -10.812 1 98.88 108 VAL B C 1
ATOM 2180 O O . VAL B 1 108 ? -0.742 -1.874 -11.422 1 98.88 108 VAL B O 1
ATOM 2183 N N . THR B 1 109 ? -0.767 0.161 -10.422 1 98.56 109 THR B N 1
ATOM 2184 C CA . THR B 1 109 ? -2.193 0.349 -10.656 1 98.56 109 THR B CA 1
ATOM 2185 C C . THR B 1 109 ? -2.48 0.459 -12.156 1 98.56 109 THR B C 1
ATOM 2187 O O . THR B 1 109 ? -3.488 -0.061 -12.633 1 98.56 109 THR B O 1
ATOM 2190 N N . ASN B 1 110 ? -1.619 1.128 -12.891 1 98 110 ASN B N 1
ATOM 2191 C CA . ASN B 1 110 ? -1.771 1.197 -14.336 1 98 110 ASN B CA 1
ATOM 2192 C C . ASN B 1 110 ? -1.683 -0.186 -14.977 1 98 110 ASN B C 1
ATOM 2194 O O . ASN B 1 110 ? -2.471 -0.515 -15.867 1 98 110 ASN B O 1
ATOM 2198 N N . PHE B 1 111 ? -0.706 -0.95 -14.555 1 98.56 111 PHE B N 1
ATOM 2199 C CA . PHE B 1 111 ? -0.562 -2.312 -15.055 1 98.56 111 PHE B CA 1
ATOM 2200 C C . PHE B 1 111 ? -1.799 -3.143 -14.727 1 98.56 111 PHE B C 1
ATOM 2202 O O . PHE B 1 111 ? -2.27 -3.92 -15.562 1 98.56 111 PHE B O 1
ATOM 2209 N N . GLY B 1 112 ? -2.316 -2.971 -13.508 1 98.19 112 GLY B N 1
ATOM 2210 C CA . GLY B 1 112 ? -3.516 -3.688 -13.102 1 98.19 112 GLY B CA 1
ATOM 2211 C C . GLY B 1 112 ? -4.703 -3.42 -14.008 1 98.19 112 GLY B C 1
ATOM 2212 O O . GLY B 1 112 ? -5.547 -4.297 -14.211 1 98.19 112 GLY B O 1
ATOM 2213 N N . LEU B 1 113 ? -4.785 -2.275 -14.547 1 96.94 113 LEU B N 1
ATOM 2214 C CA . LEU B 1 113 ? -5.887 -1.888 -15.414 1 96.94 113 LEU B CA 1
ATOM 2215 C C . LEU B 1 113 ? -5.648 -2.373 -16.844 1 96.94 113 LEU B C 1
ATOM 2217 O O . LEU B 1 113 ? -6.551 -2.924 -17.469 1 96.94 113 LEU B O 1
ATOM 2221 N N . SER B 1 114 ? -4.469 -2.238 -17.344 1 97.44 114 SER B N 1
ATOM 2222 C CA . SER B 1 114 ? -4.199 -2.506 -18.75 1 97.44 114 SER B CA 1
ATOM 2223 C C . SER B 1 114 ? -3.875 -3.979 -18.984 1 97.44 114 SER B C 1
ATOM 2225 O O . SER B 1 114 ? -4.25 -4.547 -20.016 1 97.44 114 SER B O 1
ATOM 2227 N N . LYS B 1 115 ? -3.072 -4.551 -18.094 1 98.12 115 LYS B N 1
ATOM 2228 C CA . LYS B 1 115 ? -2.592 -5.93 -18.109 1 98.12 115 LYS B CA 1
ATOM 2229 C C . LYS B 1 115 ? -1.831 -6.246 -19.391 1 98.12 115 LYS B C 1
ATOM 2231 O O . LYS B 1 115 ? -1.928 -7.355 -19.922 1 98.12 115 LYS B O 1
ATOM 2236 N N . THR B 1 116 ? -1.154 -5.242 -19.906 1 98.38 116 THR B N 1
ATOM 2237 C CA . THR B 1 116 ? -0.41 -5.453 -21.141 1 98.38 116 THR B CA 1
ATOM 2238 C C . THR B 1 116 ? 1.051 -5.777 -20.844 1 98.38 116 THR B C 1
ATOM 2240 O O . THR B 1 116 ? 1.578 -5.395 -19.797 1 98.38 116 THR B O 1
ATOM 2243 N N . GLU B 1 117 ? 1.659 -6.457 -21.781 1 97.5 117 GLU B N 1
ATOM 2244 C CA . GLU B 1 117 ? 3.049 -6.867 -21.594 1 97.5 117 GLU B CA 1
ATOM 2245 C C . GLU B 1 117 ? 3.975 -5.656 -21.516 1 97.5 117 GLU B C 1
ATOM 2247 O O . GLU B 1 117 ? 4.863 -5.609 -20.656 1 97.5 117 GLU B O 1
ATOM 2252 N N . PRO B 1 118 ? 3.852 -4.562 -22.359 1 97.06 118 PRO B N 1
ATOM 2253 C CA . PRO B 1 118 ? 4.715 -3.387 -22.219 1 97.06 118 PRO B CA 1
ATOM 2254 C C . PRO B 1 118 ? 4.594 -2.725 -20.844 1 97.06 118 PRO B C 1
ATOM 2256 O O . PRO B 1 118 ? 5.594 -2.266 -20.281 1 97.06 118 PRO B O 1
ATOM 2259 N N . MET B 1 119 ? 3.398 -2.682 -20.328 1 97.5 119 MET B N 1
ATOM 2260 C CA . MET B 1 119 ? 3.217 -2.076 -19 1 97.5 119 MET B CA 1
ATOM 2261 C C . MET B 1 119 ? 3.848 -2.938 -17.922 1 97.5 119 MET B C 1
ATOM 2263 O O . MET B 1 119 ? 4.348 -2.416 -16.922 1 97.5 119 MET B O 1
ATOM 2267 N N . TYR B 1 120 ? 3.844 -4.277 -18.125 1 98.06 120 TYR B N 1
ATOM 2268 C CA . TYR B 1 120 ? 4.551 -5.168 -17.203 1 98.06 120 TYR B CA 1
ATOM 2269 C C . TYR B 1 120 ? 6.051 -4.883 -17.219 1 98.06 120 TYR B C 1
ATOM 2271 O O . TYR B 1 120 ? 6.68 -4.809 -16.156 1 98.06 120 TYR B O 1
ATOM 2279 N N . GLU B 1 121 ? 6.562 -4.664 -18.375 1 96.62 121 GLU B N 1
ATOM 2280 C CA . GLU B 1 121 ? 7.988 -4.383 -18.5 1 96.62 121 GLU B CA 1
ATOM 2281 C C . GLU B 1 121 ? 8.352 -3.055 -17.844 1 96.62 121 GLU B C 1
ATOM 2283 O O . GLU B 1 121 ? 9.391 -2.947 -17.188 1 96.62 121 GLU B O 1
ATOM 2288 N N . THR B 1 122 ? 7.531 -2.07 -18.047 1 96.31 122 THR B N 1
ATOM 2289 C CA . THR B 1 122 ? 7.738 -0.762 -17.438 1 96.31 122 THR B CA 1
ATOM 2290 C C . THR B 1 122 ? 7.684 -0.863 -15.914 1 96.31 122 THR B C 1
ATOM 2292 O O . THR B 1 122 ? 8.492 -0.242 -15.219 1 96.31 122 THR B O 1
ATOM 2295 N N . LEU B 1 123 ? 6.754 -1.626 -15.438 1 97.5 123 LEU B N 1
ATOM 2296 C CA . LEU B 1 123 ? 6.625 -1.84 -14 1 97.5 123 LEU B CA 1
ATOM 2297 C C . LEU B 1 123 ? 7.855 -2.555 -13.445 1 97.5 123 LEU B C 1
ATOM 2299 O O . LEU B 1 123 ? 8.406 -2.143 -12.43 1 97.5 123 LEU B O 1
ATOM 2303 N N . MET B 1 124 ? 8.312 -3.611 -14.117 1 97 124 MET B N 1
ATOM 2304 C CA . MET B 1 124 ? 9.5 -4.348 -13.688 1 97 124 MET B CA 1
ATOM 2305 C C . MET B 1 124 ? 10.719 -3.438 -13.648 1 97 124 MET B C 1
ATOM 2307 O O . MET B 1 124 ? 11.477 -3.445 -12.672 1 97 124 MET B O 1
ATOM 2311 N N . ALA B 1 125 ? 10.875 -2.646 -14.641 1 95.94 125 ALA B N 1
ATOM 2312 C CA . ALA B 1 125 ? 12.008 -1.721 -14.695 1 95.94 125 ALA B CA 1
ATOM 2313 C C . ALA B 1 125 ? 11.961 -0.737 -13.531 1 95.94 125 ALA B C 1
ATOM 2315 O O . ALA B 1 125 ? 12.977 -0.497 -12.875 1 95.94 125 ALA B O 1
ATOM 2316 N N . ALA B 1 126 ? 10.828 -0.191 -13.305 1 96.88 126 ALA B N 1
ATOM 2317 C CA . ALA B 1 126 ? 10.672 0.78 -12.227 1 96.88 126 ALA B CA 1
ATOM 2318 C C . ALA B 1 126 ? 10.969 0.149 -10.867 1 96.88 126 ALA B C 1
ATOM 2320 O O . ALA B 1 126 ? 11.578 0.784 -10 1 96.88 126 ALA B O 1
ATOM 2321 N N . TYR B 1 127 ? 10.508 -1.088 -10.68 1 97.5 127 TYR B N 1
ATOM 2322 C CA . TYR B 1 127 ? 10.742 -1.759 -9.406 1 97.5 127 TYR B CA 1
ATOM 2323 C C . TYR B 1 127 ? 12.227 -2.041 -9.195 1 97.5 127 TYR B C 1
ATOM 2325 O O . TYR B 1 127 ? 12.734 -1.917 -8.078 1 97.5 127 TYR B O 1
ATOM 2333 N N . LEU B 1 128 ? 12.859 -2.457 -10.227 1 96.12 128 LEU B N 1
ATOM 2334 C CA . LEU B 1 128 ? 14.297 -2.676 -10.133 1 96.12 128 LEU B CA 1
ATOM 2335 C C . LEU B 1 128 ? 15.031 -1.37 -9.844 1 96.12 128 LEU B C 1
ATOM 2337 O O . LEU B 1 128 ? 15.984 -1.35 -9.055 1 96.12 128 LEU B O 1
ATOM 2341 N N . GLU B 1 129 ? 14.617 -0.294 -10.461 1 96.44 129 GLU B N 1
ATOM 2342 C CA . GLU B 1 129 ? 15.195 1.018 -10.18 1 96.44 129 GLU B CA 1
ATOM 2343 C C . GLU B 1 129 ? 14.984 1.411 -8.719 1 96.44 129 GLU B C 1
ATOM 2345 O O . GLU B 1 129 ? 15.867 2.016 -8.102 1 96.44 129 GLU B O 1
ATOM 2350 N N . LEU B 1 130 ? 13.812 1.121 -8.203 1 97.75 130 LEU B N 1
ATOM 2351 C CA . LEU B 1 130 ? 13.562 1.333 -6.781 1 97.75 130 LEU B CA 1
ATOM 2352 C C . LEU B 1 130 ? 14.578 0.575 -5.934 1 97.75 130 LEU B C 1
ATOM 2354 O O . LEU B 1 130 ? 15.102 1.115 -4.957 1 97.75 130 LEU B O 1
ATOM 2358 N N . GLY B 1 131 ? 14.852 -0.704 -6.293 1 96.56 131 GLY B N 1
ATOM 2359 C CA . GLY B 1 131 ? 15.875 -1.465 -5.598 1 96.56 131 GLY B CA 1
ATOM 2360 C C . GLY B 1 131 ? 17.219 -0.759 -5.551 1 96.56 131 GLY B C 1
ATOM 2361 O O . GLY B 1 131 ? 17.844 -0.659 -4.492 1 96.56 131 GLY B O 1
ATOM 2362 N N . TYR B 1 132 ? 17.609 -0.212 -6.633 1 94.88 132 TYR B N 1
ATOM 2363 C CA . TYR B 1 132 ? 18.891 0.507 -6.695 1 94.88 132 TYR B CA 1
ATOM 2364 C C . TYR B 1 132 ? 18.859 1.736 -5.797 1 94.88 132 TYR B C 1
ATOM 2366 O O . TYR B 1 132 ? 19.844 2.031 -5.109 1 94.88 132 TYR B O 1
ATOM 2374 N N . THR B 1 133 ? 17.766 2.441 -5.855 1 96.81 133 THR B N 1
ATOM 2375 C CA . THR B 1 133 ? 17.594 3.621 -5.016 1 96.81 133 THR B CA 1
ATOM 2376 C C . THR B 1 133 ? 17.75 3.262 -3.539 1 96.81 133 THR B C 1
ATOM 2378 O O . THR B 1 133 ? 18.25 4.062 -2.748 1 96.81 133 THR B O 1
ATOM 2381 N N . LEU B 1 134 ? 17.375 2.018 -3.195 1 96.94 134 LEU B N 1
ATOM 2382 C CA . LEU B 1 134 ? 17.406 1.569 -1.807 1 96.94 134 LEU B CA 1
ATOM 2383 C C . LEU B 1 134 ? 18.719 0.854 -1.497 1 96.94 134 LEU B C 1
ATOM 2385 O O . LEU B 1 134 ? 18.875 0.276 -0.419 1 96.94 134 LEU B O 1
ATOM 2389 N N . GLY B 1 135 ? 19.641 0.813 -2.459 1 94.62 135 GLY B N 1
ATOM 2390 C CA . GLY B 1 135 ? 20.953 0.191 -2.256 1 94.62 135 GLY B CA 1
ATOM 2391 C C . GLY B 1 135 ? 20.938 -1.306 -2.506 1 94.62 135 GLY B C 1
ATOM 2392 O O . GLY B 1 135 ? 21.766 -2.037 -1.96 1 94.62 135 GLY B O 1
ATOM 2393 N N . ILE B 1 136 ? 20 -1.761 -3.24 1 94.94 136 ILE B N 1
ATOM 2394 C CA . ILE B 1 136 ? 19.875 -3.18 -3.555 1 94.94 136 ILE B CA 1
ATOM 2395 C C . ILE B 1 136 ? 20.188 -3.41 -5.031 1 94.94 136 ILE B C 1
ATOM 2397 O O . ILE B 1 136 ? 19.438 -2.961 -5.906 1 94.94 136 ILE B O 1
ATOM 2401 N N . ASN B 1 137 ? 21.203 -4.105 -5.266 1 91.19 137 ASN B N 1
ATOM 2402 C CA . ASN B 1 137 ? 21.5 -4.438 -6.652 1 91.19 137 ASN B CA 1
ATOM 2403 C C . ASN B 1 137 ? 20.953 -5.809 -7.035 1 91.19 137 ASN B C 1
ATOM 2405 O O . ASN B 1 137 ? 20.406 -6.52 -6.188 1 91.19 137 ASN B O 1
ATOM 2409 N N . GLU B 1 138 ? 21.125 -6.137 -8.234 1 89.75 138 GLU B N 1
ATOM 2410 C CA . GLU B 1 138 ? 20.5 -7.34 -8.766 1 89.75 138 GLU B CA 1
ATOM 2411 C C . GLU B 1 138 ? 21.062 -8.594 -8.102 1 89.75 138 GLU B C 1
ATOM 2413 O O . GLU B 1 138 ? 20.328 -9.547 -7.84 1 89.75 138 GLU B O 1
ATOM 2418 N N . GLU B 1 139 ? 22.328 -8.602 -7.922 1 91.12 139 GLU B N 1
ATOM 2419 C CA . GLU B 1 139 ? 22.953 -9.766 -7.309 1 91.12 139 GLU B CA 1
ATOM 2420 C C . GLU B 1 139 ? 22.406 -10.023 -5.906 1 91.12 139 GLU B C 1
ATOM 2422 O O . GLU B 1 139 ? 22.078 -11.156 -5.559 1 91.12 139 GLU B O 1
ATOM 2427 N N . LEU B 1 140 ? 22.375 -9 -5.133 1 93.31 140 LEU B N 1
ATOM 2428 C CA . LEU B 1 140 ? 21.812 -9.094 -3.789 1 93.31 140 LEU B CA 1
ATOM 2429 C C . LEU B 1 140 ? 20.344 -9.508 -3.834 1 93.31 140 LEU B C 1
ATOM 2431 O O . LEU B 1 140 ? 19.891 -10.305 -3.008 1 93.31 140 LEU B O 1
ATOM 2435 N N . MET B 1 141 ? 19.609 -8.938 -4.715 1 94.56 141 MET B N 1
ATOM 2436 C CA . MET B 1 141 ? 18.203 -9.258 -4.895 1 94.56 141 MET B CA 1
ATOM 2437 C C . MET B 1 141 ? 18.016 -10.742 -5.18 1 94.56 141 MET B C 1
ATOM 2439 O O . MET B 1 141 ? 17.172 -11.398 -4.562 1 94.56 141 MET B O 1
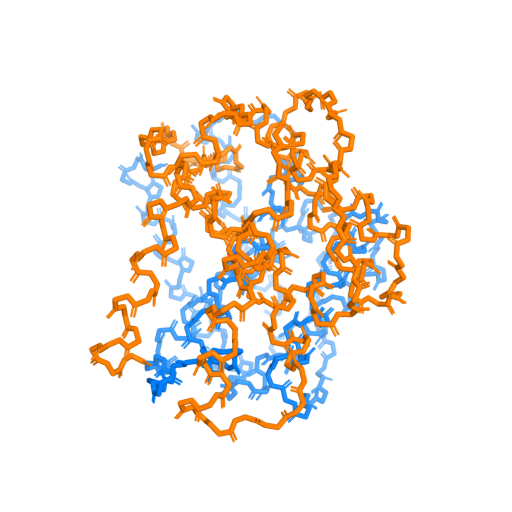ATOM 2443 N N . VAL B 1 142 ? 18.812 -11.32 -6.098 1 94.25 142 VAL B N 1
ATOM 2444 C CA . VAL B 1 142 ? 18.672 -12.719 -6.496 1 94.25 142 VAL B CA 1
ATOM 2445 C C . VAL B 1 142 ? 18.969 -13.625 -5.301 1 94.25 142 VAL B C 1
ATOM 2447 O O . VAL B 1 142 ? 18.219 -14.578 -5.043 1 94.25 142 VAL B O 1
ATOM 2450 N N . MET B 1 143 ? 19.969 -13.336 -4.605 1 94.5 143 MET B N 1
ATOM 2451 C CA . MET B 1 143 ? 20.328 -14.125 -3.432 1 94.5 143 MET B CA 1
ATOM 2452 C C . MET B 1 143 ? 19.203 -14.094 -2.396 1 94.5 143 MET B C 1
ATOM 2454 O O . MET B 1 143 ? 18.844 -15.141 -1.848 1 94.5 143 MET B O 1
ATOM 2458 N N . ALA B 1 144 ? 18.719 -12.914 -2.145 1 95.56 144 ALA B N 1
ATOM 2459 C CA . ALA B 1 144 ? 17.656 -12.758 -1.16 1 95.56 144 ALA B CA 1
ATOM 2460 C C . ALA B 1 144 ? 16.375 -13.43 -1.632 1 95.56 144 ALA B C 1
ATOM 2462 O O . ALA B 1 144 ? 15.625 -14 -0.828 1 95.56 144 ALA B O 1
ATOM 2463 N N . TYR B 1 145 ? 16.109 -13.344 -2.93 1 96.56 145 TYR B N 1
ATOM 2464 C CA . TYR B 1 145 ? 14.922 -13.992 -3.475 1 96.56 145 TYR B CA 1
ATOM 2465 C C . TYR B 1 145 ? 14.977 -15.5 -3.277 1 96.56 145 TYR B C 1
ATOM 2467 O O . TYR B 1 145 ? 13.977 -16.125 -2.906 1 96.56 145 TYR B O 1
ATOM 2475 N N . MET B 1 146 ? 16.109 -16.094 -3.576 1 94.81 146 MET B N 1
ATOM 2476 C CA . MET B 1 146 ? 16.266 -17.531 -3.436 1 94.81 146 MET B CA 1
ATOM 2477 C C . MET B 1 146 ? 16.016 -17.969 -1.994 1 94.81 146 MET B C 1
ATOM 2479 O O . MET B 1 146 ? 15.344 -18.969 -1.748 1 94.81 146 MET B O 1
ATOM 2483 N N . ALA B 1 147 ? 16.562 -17.219 -1.122 1 94.06 147 ALA B N 1
ATOM 2484 C CA . ALA B 1 147 ? 16.344 -17.516 0.293 1 94.06 147 ALA B CA 1
ATOM 2485 C C . ALA B 1 147 ? 14.867 -17.375 0.66 1 94.06 147 ALA B C 1
ATOM 2487 O O . ALA B 1 147 ? 14.312 -18.219 1.369 1 94.06 147 ALA B O 1
ATOM 2488 N N . LYS B 1 148 ? 14.195 -16.312 0.199 1 94.81 148 LYS B N 1
ATOM 2489 C CA . LYS B 1 148 ? 12.789 -16.062 0.491 1 94.81 148 LYS B CA 1
ATOM 2490 C C . LYS B 1 148 ? 11.898 -17.125 -0.139 1 94.81 148 LYS B C 1
ATOM 2492 O O . LYS B 1 148 ? 10.906 -17.547 0.46 1 94.81 148 LYS B O 1
ATOM 2497 N N . ASN B 1 149 ? 12.242 -17.484 -1.331 1 94.38 149 ASN B N 1
ATOM 2498 C CA . ASN B 1 149 ? 11.484 -18.531 -2.031 1 94.38 149 ASN B CA 1
ATOM 2499 C C . ASN B 1 149 ? 11.484 -19.844 -1.257 1 94.38 149 ASN B C 1
ATOM 2501 O O . ASN B 1 149 ? 10.445 -20.5 -1.15 1 94.38 149 ASN B O 1
ATOM 2505 N N . GLU B 1 150 ? 12.594 -20.172 -0.768 1 91.69 150 GLU B N 1
ATOM 2506 C CA . GLU B 1 150 ? 12.688 -21.375 0.058 1 91.69 150 GLU B CA 1
ATOM 2507 C C . GLU B 1 150 ? 11.805 -21.266 1.298 1 91.69 150 GLU B C 1
ATOM 2509 O O . GLU B 1 150 ? 11.125 -22.219 1.67 1 91.69 150 GLU B O 1
ATOM 2514 N N . LYS B 1 151 ? 11.836 -20.141 1.898 1 91.94 151 LYS B N 1
ATOM 2515 C CA . LYS B 1 151 ? 10.984 -19.906 3.061 1 91.94 151 LYS B CA 1
ATOM 2516 C C . LYS B 1 151 ? 9.508 -20.047 2.701 1 91.94 151 LYS B C 1
ATOM 2518 O O . LYS B 1 151 ? 8.719 -20.578 3.484 1 91.94 151 LYS B O 1
ATOM 2523 N N . ASN B 1 152 ? 9.094 -19.562 1.533 1 91.06 152 ASN B N 1
ATOM 2524 C CA . ASN B 1 152 ? 7.699 -19.609 1.099 1 91.06 152 ASN B CA 1
ATOM 2525 C C . ASN B 1 152 ? 7.258 -21.047 0.835 1 91.06 152 ASN B C 1
ATOM 2527 O O . ASN B 1 152 ? 6.113 -21.406 1.116 1 91.06 152 ASN B O 1
ATOM 2531 N N . HIS B 1 153 ? 8.172 -21.891 0.377 1 91.75 153 HIS B N 1
ATOM 2532 C CA . HIS B 1 153 ? 7.875 -23.312 0.234 1 91.75 153 HIS B CA 1
ATOM 2533 C C . HIS B 1 153 ? 7.676 -23.969 1.594 1 91.75 153 HIS B C 1
ATOM 2535 O O . HIS B 1 153 ? 6.766 -24.781 1.765 1 91.75 153 HIS B O 1
ATOM 2541 N N . GLU B 1 154 ? 8.57 -23.578 2.439 1 90.56 154 GLU B N 1
ATOM 2542 C CA . GLU B 1 154 ? 8.469 -24.125 3.789 1 90.56 154 GLU B CA 1
ATOM 2543 C C . GLU B 1 154 ? 7.145 -23.75 4.441 1 90.56 154 GLU B C 1
ATOM 2545 O O . GLU B 1 154 ? 6.562 -24.547 5.184 1 90.56 154 GLU B O 1
ATOM 2550 N N . ARG B 1 155 ? 6.664 -22.547 4.246 1 88.88 155 ARG B N 1
ATOM 2551 C CA . ARG B 1 155 ? 5.371 -22.125 4.773 1 88.88 155 ARG B CA 1
ATOM 2552 C C . ARG B 1 155 ? 4.246 -23.016 4.262 1 88.88 155 ARG B C 1
ATOM 2554 O O . ARG B 1 155 ? 3.326 -23.359 5.012 1 88.88 155 ARG B O 1
ATOM 2561 N N . GLN B 1 156 ? 4.316 -23.406 3.043 1 87.94 156 GLN B N 1
ATOM 2562 C CA . GLN B 1 156 ? 3.309 -24.297 2.479 1 87.94 156 GLN B CA 1
ATOM 2563 C C . GLN B 1 156 ? 3.391 -25.688 3.107 1 87.94 156 GLN B C 1
ATOM 2565 O O . GLN B 1 156 ? 2.367 -26.344 3.312 1 87.94 156 GLN B O 1
ATOM 2570 N N . ASN B 1 157 ? 4.602 -26.094 3.48 1 87.06 157 ASN B N 1
ATOM 2571 C CA . ASN B 1 157 ? 4.785 -27.375 4.152 1 87.06 157 ASN B CA 1
ATOM 2572 C C . ASN B 1 157 ? 4.109 -27.391 5.52 1 87.06 157 ASN B C 1
ATOM 2574 O O . ASN B 1 157 ? 3.674 -28.438 5.988 1 87.06 157 ASN B O 1
ATOM 2578 N N . GLN B 1 158 ? 4.035 -26.281 6.137 1 85.62 158 GLN B N 1
ATOM 2579 C CA . GLN B 1 158 ? 3.48 -26.172 7.484 1 85.62 158 GLN B CA 1
ATOM 2580 C C . GLN B 1 158 ? 1.986 -25.875 7.441 1 85.62 158 GLN B C 1
ATOM 2582 O O . GLN B 1 158 ? 1.353 -25.688 8.484 1 85.62 158 GLN B O 1
ATOM 2587 N N . GLY B 1 159 ? 1.471 -25.906 6.363 1 73.69 159 GLY B N 1
ATOM 2588 C CA . GLY B 1 159 ? 0.035 -25.719 6.227 1 73.69 159 GLY B CA 1
ATOM 2589 C C . GLY B 1 159 ? -0.387 -24.266 6.289 1 73.69 159 GLY B C 1
ATOM 2590 O O . GLY B 1 159 ? -1.457 -23.938 6.812 1 73.69 159 GLY B O 1
ATOM 2591 N N . TYR B 1 160 ? 0.353 -23.453 5.902 1 69.62 160 TYR B N 1
ATOM 2592 C CA . TYR B 1 160 ? 0.002 -22.031 5.875 1 69.62 160 TYR B CA 1
ATOM 2593 C C . TYR B 1 160 ? -1.005 -21.734 4.77 1 69.62 160 TYR B C 1
ATOM 2595 O O . TYR B 1 160 ? -0.953 -22.344 3.697 1 69.62 160 TYR B O 1
#

Radius of gyration: 19.62 Å; Cα contacts (8 Å, |Δi|>4): 412; chains: 2; bounding box: 46×51×46 Å

Secondary structure (DSSP, 8-state):
--HHHHHHHHHHHHHHHHHHTT--S--HHHHHHHHHHHHHHHHHHHTTT-TT----PPPHHHHHHHHHHHHHHHHHHHHHHT---S--PPPPPPS-HHHHHHHHHHHHHHHHHH--HHHHHHHHHHHHHHHHHTT--HHHHHHHHHHHHHHHHHHHHTT-/--HHHHHHHHHHHHHHHHHHTT--S--HHHHHHHHHHHHHHHHHHHTTT-TT----PPPHHHHHHHHHHHHHHHHHHHHHHT---S--PPPPPPS-HHHHHHHHHHHHHHHHHH--HHHHHHHHHHHHHHHHHTT--HHHHHHHHHHHHHHHHHHHHTT-